Protein AF-A0A1A6H7U0-F1 (afdb_monomer)

Organism: Neotoma lepida (NCBI:txid56216)

Radius of gyration: 22.37 Å; Cα contacts (8 Å, |Δi|>4): 170; chains: 1; bounding box: 48×44×78 Å

Nearest PDB structures (foldseek):
  8kh2-assembly1_A  TM=9.026E-01  e=4.266E-15  Equus caballus
  8j16-assembly1_X  TM=8.996E-01  e=4.067E-15  Equus caballus
  5axs-assembly1_A  TM=9.017E-01  e=8.334E-15  Equus caballus
  4z3b-assembly1_A  TM=9.005E-01  e=1.792E-14  Equus caballus
  6h5i-assembly1_At  TM=8.652E-01  e=4.796E-11  Homo sapiens

Foldseek 3Di:
DFPQDDLQDPVLVVLLLVLLLLLLLQLLLLLLVLVLCVDPVNNLNLSSVLSNVVSVVSNVVSVLSVVVVVRGDDRDHDDRDHDPDNHQPAPLSVLVVNLVSLVVSLVSLVVSLVVCVVSVNVVSNVVSVVPPNVLSVVVSVLSVVLNVLRDDDPPPPDDDDDDPVVVVVVVPPPSVVVSSVVNSVSSVPPRSPPVPPPVPDVPPPDDPPDPPDDDD

Structure (mmCIF, N/CA/C/O backbone):
data_AF-A0A1A6H7U0-F1
#
_entry.id   AF-A0A1A6H7U0-F1
#
loop_
_atom_site.group_PDB
_atom_site.id
_atom_site.type_symbol
_atom_site.label_atom_id
_atom_site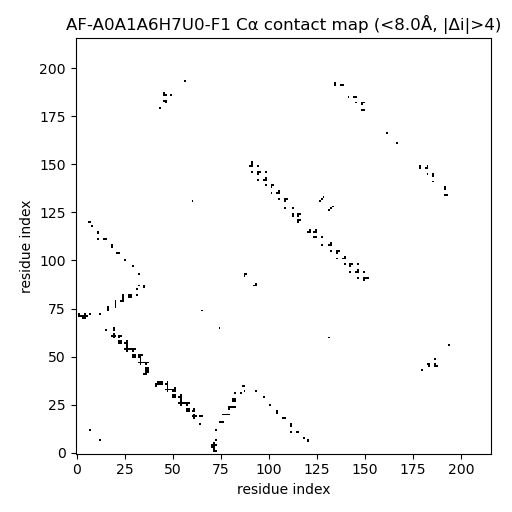.label_alt_id
_atom_site.label_comp_id
_atom_site.label_asym_id
_atom_site.label_entity_id
_atom_site.label_seq_id
_atom_site.pdbx_PDB_ins_code
_atom_site.Cartn_x
_atom_site.Cartn_y
_atom_site.Cartn_z
_atom_site.occupancy
_atom_site.B_iso_or_equiv
_atom_site.auth_seq_id
_atom_site.auth_comp_id
_atom_site.auth_asym_id
_atom_site.auth_atom_id
_atom_site.pdbx_PDB_model_num
ATOM 1 N N . MET A 1 1 ? 8.929 -13.704 -27.062 1.00 52.78 1 MET A N 1
ATOM 2 C CA . MET A 1 1 ? 9.235 -12.228 -26.865 1.00 52.78 1 MET A CA 1
ATOM 3 C C . MET A 1 1 ? 8.165 -11.374 -27.558 1.00 52.78 1 MET A C 1
ATOM 5 O O . MET A 1 1 ? 7.759 -11.651 -28.687 1.00 52.78 1 MET A O 1
ATOM 9 N N . SER A 1 2 ? 7.288 -10.642 -26.686 1.00 61.84 2 SER A N 1
ATOM 10 C CA . SER A 1 2 ? 6.115 -9.856 -27.128 1.00 61.84 2 SER A CA 1
ATOM 11 C C . SER A 1 2 ? 6.523 -8.810 -28.176 1.00 61.84 2 SER A C 1
ATOM 13 O O . SER A 1 2 ? 7.595 -8.205 -28.092 1.00 61.84 2 SER A O 1
ATOM 15 N N . LYS A 1 3 ? 5.748 -8.731 -29.282 1.00 61.69 3 LYS A N 1
ATOM 16 C CA . LYS A 1 3 ? 5.975 -7.837 -30.446 1.00 61.69 3 LYS A CA 1
ATOM 17 C C . LYS A 1 3 ? 5.734 -6.375 -30.060 1.00 61.69 3 LYS A C 1
ATOM 19 O O . LYS A 1 3 ? 6.236 -5.472 -30.733 1.00 61.69 3 LYS A O 1
ATOM 24 N N . VAL A 1 4 ? 5.265 -6.061 -28.810 1.00 67.75 4 VAL A N 1
ATOM 25 C CA . VAL A 1 4 ? 4.868 -4.682 -28.447 1.00 67.75 4 VAL A CA 1
ATOM 26 C C . VAL A 1 4 ? 5.793 -4.183 -27.331 1.00 67.75 4 VAL A C 1
ATOM 28 O O . VAL A 1 4 ? 5.699 -3.023 -26.922 1.00 67.75 4 VAL A O 1
ATOM 31 N N . ARG A 1 5 ? 6.855 -5.029 -26.934 1.00 67.69 5 ARG A N 1
ATOM 32 C CA . ARG A 1 5 ? 7.727 -4.639 -25.808 1.00 67.69 5 ARG A CA 1
ATOM 33 C C . ARG A 1 5 ? 8.734 -3.580 -26.282 1.00 67.69 5 ARG A C 1
ATOM 35 O O . ARG A 1 5 ? 9.440 -3.769 -27.275 1.00 67.69 5 ARG A O 1
ATOM 42 N N . GLN A 1 6 ? 8.641 -2.333 -25.566 1.00 64.69 6 GLN A N 1
ATOM 43 C CA . GLN A 1 6 ? 9.610 -1.267 -25.910 1.00 64.69 6 GLN A CA 1
ATOM 44 C C . GLN A 1 6 ? 10.140 -0.624 -24.623 1.00 64.69 6 GLN A C 1
ATOM 46 O O . GLN A 1 6 ? 9.386 -0.042 -23.840 1.00 64.69 6 GLN A O 1
ATOM 51 N N . ASN A 1 7 ? 11.404 -0.864 -24.266 1.00 66.44 7 ASN A N 1
ATOM 52 C CA . ASN A 1 7 ? 12.074 -0.165 -23.146 1.00 66.44 7 ASN A CA 1
ATOM 53 C C . ASN A 1 7 ? 11.569 -0.667 -21.790 1.00 66.44 7 ASN A C 1
ATOM 55 O O . ASN A 1 7 ? 11.401 0.116 -20.854 1.00 66.44 7 ASN A O 1
ATOM 59 N N . TYR A 1 8 ? 11.203 -2.016 -21.767 1.00 72.38 8 TYR A N 1
ATOM 60 C CA . TYR A 1 8 ? 10.713 -2.652 -20.522 1.00 72.38 8 TYR A CA 1
ATOM 61 C C . TYR A 1 8 ? 11.655 -3.803 -20.150 1.00 72.38 8 TYR A C 1
ATOM 63 O O . TYR A 1 8 ? 11.614 -4.882 -20.745 1.00 72.38 8 TYR A O 1
ATOM 71 N N . SER A 1 9 ? 12.576 -3.388 -19.147 1.00 80.50 9 SER A N 1
ATOM 72 C CA . SER A 1 9 ? 13.609 -4.376 -18.765 1.00 80.50 9 SER A CA 1
ATOM 73 C C . SER A 1 9 ? 13.016 -5.499 -17.902 1.00 80.50 9 SER A C 1
ATOM 75 O O . SER A 1 9 ? 11.967 -5.335 -17.276 1.00 80.50 9 SER A O 1
ATOM 77 N N . THR A 1 10 ? 13.675 -6.667 -17.908 1.00 84.75 10 THR A N 1
ATOM 78 C CA . THR A 1 10 ? 13.222 -7.829 -17.090 1.00 84.75 10 THR A CA 1
ATOM 79 C C . THR A 1 10 ? 13.242 -7.469 -15.601 1.00 84.75 10 THR A C 1
ATOM 81 O O . THR A 1 10 ? 12.392 -7.946 -14.847 1.00 84.75 10 THR A O 1
ATOM 84 N N . GLU A 1 11 ? 14.165 -6.609 -15.228 1.00 88.81 11 GLU A N 1
ATOM 85 C CA . GLU A 1 11 ? 14.234 -6.181 -13.812 1.00 88.81 11 GLU A CA 1
ATOM 86 C C . GLU A 1 11 ? 13.010 -5.337 -13.431 1.00 88.81 11 GLU A C 1
ATOM 88 O O . GLU A 1 11 ? 12.469 -5.506 -12.337 1.00 88.81 11 GLU A O 1
ATOM 93 N N . VAL A 1 12 ? 12.566 -4.433 -14.333 1.00 88.69 12 VAL A N 1
ATOM 94 C CA . VAL A 1 12 ? 11.367 -3.604 -14.055 1.00 88.69 12 VAL A CA 1
ATOM 95 C C . VAL A 1 12 ? 10.117 -4.491 -14.020 1.00 88.69 12 VAL A C 1
ATOM 97 O O . VAL A 1 12 ? 9.266 -4.317 -13.145 1.00 88.69 12 VAL A O 1
ATOM 100 N N . GLU A 1 13 ? 10.172 -5.420 -14.939 1.00 87.81 13 GLU A N 1
ATOM 101 C CA . GLU A 1 13 ? 9.008 -6.335 -14.951 1.00 87.81 13 GLU A CA 1
ATOM 102 C C . GLU A 1 13 ? 8.918 -7.122 -13.643 1.00 87.81 13 GLU A C 1
ATOM 104 O O . GLU A 1 13 ? 7.826 -7.264 -13.089 1.00 87.81 13 GLU A O 1
ATOM 109 N N . ALA A 1 14 ? 10.042 -7.644 -13.209 1.00 89.19 14 ALA A N 1
ATOM 110 C CA . ALA A 1 14 ? 10.011 -8.408 -11.943 1.00 89.19 14 ALA A CA 1
ATOM 111 C C . ALA A 1 14 ? 9.593 -7.494 -10.780 1.00 89.19 14 ALA A C 1
ATOM 113 O O . ALA A 1 14 ? 8.832 -7.922 -9.909 1.00 89.19 14 ALA A O 1
ATOM 114 N N . ALA A 1 15 ? 10.097 -6.302 -10.754 1.00 92.38 15 ALA A N 1
ATOM 115 C CA . ALA A 1 15 ? 9.726 -5.366 -9.667 1.00 92.38 15 ALA A CA 1
ATOM 116 C C . ALA A 1 15 ? 8.231 -5.036 -9.700 1.00 92.38 15 ALA A C 1
ATOM 118 O O . ALA A 1 15 ? 7.601 -4.948 -8.643 1.00 92.38 15 ALA A O 1
ATOM 119 N N . VAL A 1 16 ? 7.712 -4.847 -10.856 1.00 91.44 16 VAL A N 1
ATOM 120 C CA . VAL A 1 16 ? 6.258 -4.581 -10.960 1.00 91.44 16 VAL A CA 1
ATOM 121 C C . VAL A 1 16 ? 5.464 -5.792 -10.453 1.00 91.44 16 VAL A C 1
ATOM 123 O O . VAL A 1 16 ? 4.478 -5.620 -9.732 1.00 91.44 16 VAL A O 1
ATOM 126 N N . ASN A 1 17 ? 5.914 -6.995 -10.798 1.00 90.69 17 ASN A N 1
ATOM 127 C CA . ASN A 1 17 ? 5.190 -8.193 -10.318 1.00 90.69 17 ASN A CA 1
A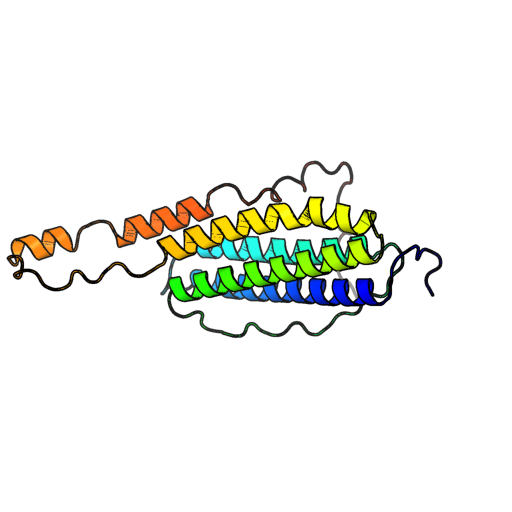TOM 128 C C . ASN A 1 17 ? 5.227 -8.287 -8.789 1.00 90.69 17 ASN A C 1
ATOM 130 O O . ASN A 1 17 ? 4.222 -8.652 -8.175 1.00 90.69 17 ASN A O 1
ATOM 134 N N . ARG A 1 18 ? 6.374 -7.950 -8.260 1.00 92.69 18 ARG A N 1
ATOM 135 C CA . ARG A 1 18 ? 6.449 -7.971 -6.783 1.00 92.69 18 ARG A CA 1
ATOM 136 C C . ARG A 1 18 ? 5.518 -6.914 -6.181 1.00 92.69 18 ARG A C 1
ATOM 138 O O . ARG A 1 18 ? 4.886 -7.171 -5.154 1.00 92.69 18 ARG A O 1
ATOM 145 N N . LEU A 1 19 ? 5.523 -5.778 -6.800 1.00 94.44 19 LEU A N 1
ATOM 146 C CA . LEU A 1 19 ? 4.655 -4.710 -6.275 1.00 94.44 19 LEU A CA 1
ATOM 147 C C . LEU A 1 19 ? 3.170 -5.078 -6.409 1.00 94.44 19 LEU A C 1
ATOM 149 O O . LEU A 1 19 ? 2.378 -4.765 -5.518 1.00 94.44 19 LEU A O 1
ATOM 153 N N . VAL A 1 20 ? 2.814 -5.726 -7.490 1.00 94.12 20 VAL A N 1
ATOM 154 C CA . VAL A 1 20 ? 1.417 -6.201 -7.622 1.00 94.12 20 VAL A CA 1
ATOM 155 C C . VAL A 1 20 ? 1.082 -7.141 -6.459 1.00 94.12 20 VAL A C 1
ATOM 157 O O . VAL A 1 20 ? 0.028 -6.994 -5.837 1.00 94.12 20 VAL A O 1
ATOM 160 N N . ASN A 1 21 ? 1.955 -8.081 -6.233 1.00 94.50 21 ASN A N 1
ATOM 161 C CA . ASN A 1 21 ? 1.667 -9.021 -5.131 1.00 94.50 21 ASN A CA 1
ATOM 162 C C . ASN A 1 21 ? 1.576 -8.287 -3.784 1.00 94.50 21 ASN A C 1
ATOM 164 O O . ASN A 1 21 ? 0.749 -8.649 -2.946 1.00 94.50 21 ASN A O 1
ATOM 168 N N . LEU A 1 22 ? 2.458 -7.282 -3.595 1.00 95.75 22 LEU A N 1
ATOM 169 C CA . LEU A 1 22 ? 2.423 -6.531 -2.322 1.00 95.75 22 LEU A CA 1
ATOM 170 C C . LEU A 1 22 ? 1.094 -5.770 -2.177 1.00 95.75 22 LEU A C 1
ATOM 172 O O . LEU A 1 22 ? 0.529 -5.728 -1.082 1.00 95.75 22 LEU A O 1
ATOM 176 N N . HIS A 1 23 ? 0.530 -5.186 -3.275 1.00 95.62 23 HIS A N 1
ATOM 177 C CA . HIS A 1 23 ? -0.791 -4.527 -3.197 1.00 95.62 23 HIS A CA 1
ATOM 178 C C . HIS A 1 23 ? -1.905 -5.531 -2.893 1.00 95.62 23 HIS A C 1
ATOM 180 O O . HIS A 1 23 ? -2.809 -5.224 -2.112 1.00 95.62 23 HIS A O 1
ATOM 186 N N . LEU A 1 24 ? -1.758 -6.713 -3.461 1.00 96.50 24 LEU A N 1
ATOM 187 C CA . LEU A 1 24 ? -2.807 -7.719 -3.173 1.00 96.50 24 LEU A CA 1
ATOM 188 C C . LEU A 1 24 ? -2.718 -8.179 -1.715 1.00 96.50 24 LEU A C 1
ATOM 190 O O . LEU A 1 24 ? -3.753 -8.366 -1.070 1.00 96.50 24 LEU A O 1
ATOM 194 N N . TRP A 1 25 ? -1.449 -8.354 -1.289 1.00 96.12 25 TRP A N 1
ATOM 195 C CA . TRP A 1 25 ? -1.303 -8.733 0.132 1.00 96.12 25 TRP A CA 1
ATOM 196 C C . TRP A 1 25 ? -1.838 -7.618 1.033 1.00 96.12 25 TRP A C 1
ATOM 198 O O . TRP A 1 25 ? -2.505 -7.902 2.031 1.00 96.12 25 TRP A O 1
ATOM 208 N N . ALA A 1 26 ? -1.587 -6.377 0.726 1.00 96.38 26 ALA A N 1
ATOM 209 C CA . ALA A 1 26 ? -2.132 -5.247 1.504 1.00 96.38 26 ALA A CA 1
ATOM 210 C C . ALA A 1 26 ? -3.667 -5.242 1.493 1.00 96.38 26 ALA A C 1
ATOM 212 O O . ALA A 1 26 ? -4.289 -5.003 2.531 1.00 96.38 26 ALA A O 1
ATOM 213 N N . SER A 1 27 ? -4.176 -5.515 0.289 1.00 97.00 27 SER A N 1
ATOM 214 C CA . SER A 1 27 ? -5.654 -5.601 0.231 1.00 97.00 27 SER A CA 1
ATOM 215 C C . SER A 1 27 ? -6.186 -6.675 1.182 1.00 97.00 27 SER A C 1
ATOM 217 O O . SER A 1 27 ? -7.139 -6.421 1.922 1.00 97.00 27 SER A O 1
ATOM 219 N N . TYR A 1 28 ? -5.578 -7.821 1.157 1.00 96.31 28 TYR A N 1
ATOM 220 C CA . TYR A 1 28 ? -6.008 -8.935 2.025 1.00 96.31 28 TYR A CA 1
ATOM 221 C C . TYR A 1 28 ? -5.859 -8.558 3.508 1.00 96.31 28 TYR A C 1
ATOM 223 O O . TYR A 1 28 ? -6.760 -8.834 4.305 1.00 96.31 28 TYR A O 1
ATOM 231 N N . THR A 1 29 ? -4.803 -7.886 3.831 1.00 95.31 29 THR A N 1
ATOM 232 C CA . THR A 1 29 ? -4.577 -7.485 5.238 1.00 95.31 29 THR A CA 1
ATOM 233 C C . THR A 1 29 ? -5.618 -6.452 5.674 1.00 95.31 29 THR A C 1
ATOM 235 O O . THR A 1 29 ? -6.160 -6.558 6.776 1.00 95.31 29 THR A O 1
ATOM 238 N N . TYR A 1 30 ? -5.941 -5.478 4.830 1.00 95.12 30 TYR A N 1
ATOM 239 C CA . TYR A 1 30 ? -6.949 -4.471 5.205 1.00 95.12 30 TYR A CA 1
ATOM 240 C C . TYR A 1 30 ? -8.348 -5.085 5.302 1.00 95.12 30 TYR A C 1
ATOM 242 O O . TYR A 1 30 ? -9.158 -4.643 6.120 1.00 95.12 30 TYR A O 1
ATOM 250 N N . LEU A 1 31 ? -8.559 -6.051 4.478 1.00 94.62 31 LEU A N 1
ATOM 251 C CA . LEU A 1 31 ? -9.854 -6.746 4.630 1.00 94.62 31 LEU A CA 1
ATOM 252 C C . LEU A 1 31 ? -9.944 -7.424 6.001 1.00 94.62 31 LEU A C 1
ATOM 254 O O . LEU A 1 31 ? -10.986 -7.342 6.655 1.00 94.62 31 LEU A O 1
ATOM 258 N N . SER A 1 32 ? -8.824 -8.036 6.365 1.00 93.94 32 SER A N 1
ATOM 259 C CA . SER A 1 32 ? -8.805 -8.657 7.709 1.00 93.94 32 SER A CA 1
ATOM 260 C C . SER A 1 32 ? -8.975 -7.597 8.804 1.00 93.94 32 SER A C 1
ATOM 262 O O . SER A 1 32 ? -9.755 -7.802 9.737 1.00 93.94 32 SER A O 1
ATOM 264 N N . LEU A 1 33 ? -8.372 -6.477 8.666 1.00 91.81 33 LEU A N 1
ATOM 265 C CA . LEU A 1 33 ? -8.509 -5.396 9.662 1.00 91.81 33 LEU A CA 1
ATOM 266 C C . LEU A 1 33 ? -9.940 -4.851 9.692 1.00 91.81 33 LEU A C 1
ATOM 268 O O . LEU A 1 33 ? -10.460 -4.558 10.771 1.00 91.81 33 LEU A O 1
ATOM 272 N N . GLY A 1 34 ? -10.485 -4.722 8.513 1.00 91.38 34 GLY A N 1
ATOM 273 C CA . GLY A 1 34 ? -11.880 -4.222 8.447 1.00 91.38 34 GLY A CA 1
ATOM 274 C C . GLY A 1 34 ? -12.840 -5.084 9.262 1.00 91.38 34 GLY A C 1
ATOM 275 O O . GLY A 1 34 ? -13.645 -4.553 10.029 1.00 91.38 34 GLY A O 1
ATOM 276 N N . TYR A 1 35 ? -12.645 -6.408 9.124 1.00 90.50 35 TYR A N 1
ATOM 277 C CA . TYR A 1 35 ? -13.614 -7.276 9.827 1.00 90.50 35 TYR A CA 1
ATOM 278 C C . TYR A 1 35 ? -13.239 -7.415 11.306 1.00 90.50 35 TYR A C 1
ATOM 280 O O . TYR A 1 35 ? -14.109 -7.684 12.138 1.00 90.50 35 TYR A O 1
ATOM 288 N N . TYR A 1 36 ? -11.993 -7.196 11.568 1.00 88.62 36 TYR A N 1
ATOM 289 C CA . TYR A 1 36 ? -11.610 -7.169 12.997 1.00 88.62 36 TYR A CA 1
ATOM 290 C C . TYR A 1 36 ? -12.312 -6.023 13.731 1.00 88.62 36 TYR A C 1
ATOM 292 O O . TYR A 1 36 ? -12.839 -6.229 14.827 1.00 88.62 36 TYR A O 1
ATOM 300 N N . PHE A 1 37 ? -12.448 -4.850 13.082 1.00 84.94 37 PHE A N 1
ATOM 301 C CA . PHE A 1 37 ? -13.027 -3.682 13.775 1.00 84.94 37 PHE A CA 1
ATOM 302 C C . PHE A 1 37 ? -14.557 -3.731 13.731 1.00 84.94 37 PHE A C 1
ATOM 304 O O . PHE A 1 37 ? -15.219 -2.975 14.445 1.00 84.94 37 PHE A O 1
ATOM 311 N N . ASP A 1 38 ? -15.149 -4.711 12.982 1.00 83.94 38 ASP A N 1
ATOM 312 C CA . ASP A 1 38 ? -16.621 -4.884 12.969 1.00 83.94 38 ASP A CA 1
ATOM 313 C C . ASP A 1 38 ? -17.073 -5.786 14.120 1.00 83.94 38 ASP A C 1
ATOM 315 O O . ASP A 1 38 ? -18.268 -5.851 14.415 1.00 83.94 38 ASP A O 1
ATOM 319 N N . GLN A 1 39 ? -16.059 -6.446 14.752 1.00 80.94 39 GLN A N 1
ATOM 320 C CA . GLN A 1 39 ? -16.465 -7.398 15.806 1.00 80.94 39 GLN A CA 1
ATOM 321 C C . GLN A 1 39 ? -17.086 -6.643 16.989 1.00 80.94 39 GLN A C 1
ATOM 323 O O . GLN A 1 39 ? -16.773 -5.478 17.239 1.00 80.94 39 GLN A O 1
ATOM 328 N N . ASP A 1 40 ? -18.057 -7.367 17.636 1.00 67.94 40 ASP A N 1
ATOM 329 C CA . ASP A 1 40 ? -18.918 -6.760 18.680 1.00 67.94 40 ASP A CA 1
ATOM 330 C C . ASP A 1 40 ? -18.076 -6.266 19.865 1.00 67.94 40 ASP A C 1
ATOM 332 O O . ASP A 1 40 ? -18.450 -5.288 20.516 1.00 67.94 40 ASP A O 1
ATOM 336 N N . ASP A 1 41 ? -16.945 -6.844 20.051 1.00 65.44 41 ASP A N 1
ATOM 337 C CA . ASP A 1 41 ? -16.122 -6.478 21.229 1.00 65.44 41 ASP A CA 1
ATOM 338 C C . ASP A 1 41 ? -15.223 -5.273 20.924 1.00 65.44 41 ASP A C 1
ATOM 340 O O . ASP A 1 41 ? -14.727 -4.629 21.850 1.00 65.44 41 ASP A O 1
ATOM 344 N N . VAL A 1 42 ? -15.042 -4.835 19.613 1.00 68.69 42 VAL A N 1
ATOM 345 C CA . VAL A 1 42 ? -14.291 -3.603 19.271 1.00 68.69 42 VAL A CA 1
ATOM 346 C C . VAL A 1 42 ? -15.279 -2.494 18.895 1.00 68.69 42 VAL A C 1
ATOM 348 O O . VAL A 1 42 ? -15.165 -1.376 19.404 1.00 68.69 42 VAL A O 1
ATOM 351 N N . ALA A 1 43 ? -16.443 -2.792 18.098 1.00 71.19 43 ALA A N 1
ATOM 352 C CA . ALA A 1 43 ? -17.642 -2.021 17.713 1.00 71.19 43 ALA A CA 1
ATOM 353 C C . ALA A 1 43 ? -17.253 -0.629 17.206 1.00 71.19 43 ALA A C 1
ATOM 355 O O . ALA A 1 43 ? -17.865 0.372 17.587 1.00 71.19 43 ALA A O 1
ATOM 356 N N . LEU A 1 44 ? -16.153 -0.562 16.337 1.00 77.56 44 LEU A N 1
ATOM 357 C CA . LEU A 1 44 ? -15.826 0.707 15.639 1.00 77.56 44 LEU A CA 1
ATOM 358 C C . LEU A 1 44 ? -16.138 0.571 14.149 1.00 77.56 44 LEU A C 1
ATOM 360 O O . LEU A 1 44 ? -15.237 0.433 13.319 1.00 77.56 44 LEU A O 1
ATOM 364 N N . GLU A 1 45 ? -17.430 0.432 13.872 1.00 76.94 45 GLU A N 1
ATOM 365 C CA . GLU A 1 45 ? -17.914 0.096 12.514 1.00 76.94 45 GLU A CA 1
ATOM 366 C C . GLU A 1 45 ? -17.386 1.096 11.476 1.00 76.94 45 GLU A C 1
ATOM 368 O O . GLU A 1 45 ? -17.065 0.702 10.353 1.00 76.94 45 GLU A O 1
ATOM 373 N N . GLY A 1 46 ? -17.271 2.413 11.870 1.00 79.25 46 GLY A N 1
ATOM 374 C CA . GLY A 1 46 ? -16.709 3.421 10.930 1.00 79.25 46 GLY A CA 1
ATOM 375 C C . GLY A 1 46 ? -15.261 3.095 10.539 1.00 79.25 46 GLY A C 1
ATOM 376 O O . GLY A 1 46 ? -14.905 3.227 9.366 1.00 79.25 46 GLY A O 1
ATOM 377 N N . VAL A 1 47 ? -14.481 2.658 11.459 1.00 84.62 47 VAL A N 1
ATOM 378 C CA . VAL A 1 47 ? -13.073 2.296 11.160 1.00 84.62 47 VAL A CA 1
ATOM 379 C C . VAL A 1 47 ? -13.037 1.011 10.320 1.00 84.62 47 VAL A C 1
ATOM 381 O O . VAL A 1 47 ? -12.202 0.889 9.420 1.00 84.62 47 VAL A O 1
ATOM 384 N N . GLY A 1 48 ? -13.927 0.090 10.703 1.00 87.69 48 GLY A N 1
ATOM 385 C CA . GLY A 1 48 ? -14.047 -1.114 9.853 1.00 87.69 48 GLY A CA 1
ATOM 386 C C . GLY A 1 48 ? -14.357 -0.773 8.396 1.00 87.69 48 GLY A C 1
ATOM 387 O O . GLY A 1 48 ? -13.739 -1.334 7.488 1.00 87.69 48 GLY A O 1
ATOM 388 N N . HIS A 1 49 ? -15.350 0.041 8.216 1.00 86.56 49 HIS A N 1
ATOM 389 C CA . HIS A 1 49 ? -15.714 0.435 6.837 1.00 86.56 49 HIS A CA 1
ATOM 390 C C . HIS A 1 49 ? -14.524 1.094 6.132 1.00 86.56 49 HIS A C 1
ATOM 392 O O . HIS A 1 49 ? -14.288 0.822 4.953 1.00 86.56 49 HIS A O 1
ATOM 398 N N . PHE A 1 50 ? -13.855 1.959 6.819 1.00 87.75 50 PHE A N 1
ATOM 399 C CA . PHE A 1 50 ? -12.675 2.618 6.217 1.00 87.75 50 PHE A CA 1
ATOM 400 C C . PHE A 1 50 ? -11.676 1.575 5.703 1.00 87.75 50 PHE A C 1
ATOM 402 O O . PHE A 1 50 ? -11.201 1.690 4.572 1.00 87.75 50 PHE A O 1
ATOM 409 N N . PHE A 1 51 ? -11.314 0.591 6.500 1.00 91.25 51 PHE A N 1
ATOM 410 C CA . PHE A 1 51 ? -10.307 -0.399 6.078 1.00 91.25 51 PHE A CA 1
ATOM 411 C C . PHE A 1 51 ? -10.839 -1.283 4.946 1.00 91.25 51 PHE A C 1
ATOM 413 O O . PHE A 1 51 ? -10.067 -1.709 4.084 1.00 91.25 51 PHE A O 1
ATOM 420 N N . ARG A 1 52 ? -12.142 -1.543 4.921 1.00 92.31 52 ARG A N 1
ATOM 421 C CA . ARG A 1 52 ? -12.657 -2.322 3.766 1.00 92.31 52 ARG A CA 1
ATOM 422 C C . ARG A 1 52 ? -12.576 -1.491 2.481 1.00 92.31 52 ARG A C 1
ATOM 424 O O . ARG A 1 52 ? -12.278 -2.038 1.417 1.00 92.31 52 ARG A O 1
ATOM 431 N N . GLU A 1 53 ? -12.813 -0.215 2.611 1.00 90.12 53 GLU A N 1
ATOM 432 C CA . GLU A 1 53 ? -12.633 0.624 1.404 1.00 90.12 53 GLU A CA 1
ATOM 433 C C . GLU A 1 53 ? -11.156 0.673 0.988 1.00 90.12 53 GLU A C 1
ATOM 435 O O . GLU A 1 53 ? -10.857 0.661 -0.207 1.00 90.12 53 GLU A O 1
ATOM 440 N N . LEU A 1 54 ? -10.339 0.717 2.014 1.00 91.88 54 LEU A N 1
ATOM 441 C CA . LEU A 1 54 ? -8.906 0.740 1.673 1.00 91.88 54 LEU A CA 1
ATOM 442 C C . LEU A 1 54 ? -8.483 -0.585 1.017 1.00 91.88 54 LEU A C 1
ATOM 444 O O . LEU A 1 54 ? -7.628 -0.584 0.128 1.00 91.88 54 LEU A O 1
ATOM 448 N N . ALA A 1 55 ? -9.086 -1.660 1.491 1.00 95.00 55 ALA A N 1
ATOM 449 C CA . ALA A 1 55 ? -8.798 -2.952 0.828 1.00 95.00 55 ALA A CA 1
ATOM 450 C C . ALA A 1 55 ? -9.159 -2.899 -0.658 1.00 95.00 55 ALA A C 1
ATOM 452 O O . ALA A 1 55 ? -8.390 -3.378 -1.494 1.00 95.00 55 ALA A O 1
ATOM 453 N N . GLU A 1 56 ? -10.292 -2.360 -0.967 1.00 93.69 56 GLU A N 1
ATOM 454 C CA . GLU A 1 56 ? -10.679 -2.257 -2.390 1.00 93.69 56 GLU A CA 1
ATOM 4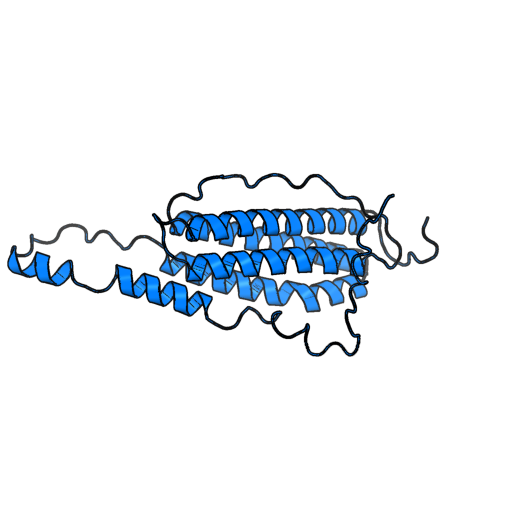55 C C . GLU A 1 56 ? -9.715 -1.345 -3.160 1.00 93.69 56 GLU A C 1
ATOM 457 O O . GLU A 1 56 ? -9.369 -1.647 -4.304 1.00 93.69 56 GLU A O 1
ATOM 462 N N . GLU A 1 57 ? -9.251 -0.373 -2.510 1.00 89.75 57 GLU A N 1
ATOM 463 C CA . GLU A 1 57 ? -8.328 0.557 -3.207 1.00 89.75 57 GLU A CA 1
ATOM 464 C C . GLU A 1 57 ? -6.997 -0.133 -3.512 1.00 89.75 57 GLU A C 1
ATOM 466 O O . GLU A 1 57 ? -6.424 0.089 -4.580 1.00 89.75 57 GLU A O 1
ATOM 471 N N . LYS A 1 58 ? -6.540 -0.866 -2.552 1.00 94.31 58 LYS A N 1
ATOM 472 C CA . LYS A 1 58 ? -5.276 -1.581 -2.834 1.00 94.31 58 LYS A CA 1
ATOM 473 C C . LYS A 1 58 ? -5.444 -2.592 -3.969 1.00 94.31 58 LYS A C 1
ATOM 475 O O . LYS A 1 58 ? -4.540 -2.741 -4.794 1.00 94.31 58 LYS A O 1
ATOM 480 N N . ARG A 1 59 ? -6.588 -3.272 -3.977 1.00 94.88 59 ARG A N 1
ATOM 481 C CA . ARG A 1 59 ? -6.851 -4.202 -5.096 1.00 94.88 59 ARG A CA 1
ATOM 482 C C . ARG A 1 59 ? -6.875 -3.456 -6.435 1.00 94.88 59 ARG A C 1
ATOM 484 O O . ARG A 1 59 ? -6.317 -3.947 -7.418 1.00 94.88 59 ARG A O 1
ATOM 491 N N . LYS A 1 60 ? -7.478 -2.287 -6.450 1.00 91.75 60 LYS A N 1
ATOM 492 C CA . LYS A 1 60 ? -7.484 -1.488 -7.697 1.00 91.75 60 LYS A CA 1
ATOM 493 C C . LYS A 1 60 ? -6.058 -1.056 -8.066 1.00 91.75 60 LYS A C 1
ATOM 495 O O . LYS A 1 60 ? -5.736 -0.958 -9.251 1.00 91.75 60 LYS A O 1
ATOM 500 N N . GLY A 1 61 ? -5.310 -0.717 -7.059 1.00 91.88 61 GLY A N 1
ATOM 501 C CA . GLY A 1 61 ? -3.901 -0.404 -7.347 1.00 91.88 61 GLY A CA 1
ATOM 502 C C . GLY A 1 61 ? -3.185 -1.567 -8.055 1.00 91.88 61 GLY A C 1
ATOM 503 O O . GLY A 1 61 ? -2.421 -1.334 -8.993 1.00 91.88 61 GLY A O 1
ATOM 504 N N . ALA A 1 62 ? -3.431 -2.784 -7.573 1.00 93.44 62 ALA A N 1
ATOM 505 C CA . ALA A 1 62 ? -2.828 -3.956 -8.249 1.00 93.44 62 ALA A CA 1
ATOM 506 C C . ALA A 1 62 ? -3.306 -4.073 -9.701 1.00 93.44 62 ALA A C 1
ATOM 508 O O . ALA A 1 62 ? -2.496 -4.332 -10.594 1.00 93.44 62 ALA A O 1
ATOM 509 N N . GLU A 1 63 ? -4.588 -3.851 -9.903 1.00 91.38 63 GLU A N 1
ATOM 510 C CA . GLU A 1 63 ? -5.128 -3.954 -11.280 1.00 91.38 63 GLU A CA 1
ATOM 511 C C . GLU A 1 63 ? -4.521 -2.872 -12.182 1.00 91.38 63 GLU A C 1
ATOM 513 O O . GLU A 1 63 ? -4.233 -3.142 -13.350 1.00 91.38 63 GLU A O 1
ATOM 518 N N . ARG A 1 64 ? -4.300 -1.671 -11.631 1.00 90.56 64 ARG A N 1
ATOM 519 C CA . ARG A 1 64 ? -3.699 -0.596 -12.452 1.00 90.56 64 ARG A CA 1
ATOM 520 C C . ARG A 1 64 ? -2.275 -0.976 -12.882 1.00 90.56 64 ARG A C 1
ATOM 522 O O . ARG A 1 64 ? -1.901 -0.744 -14.034 1.00 90.56 64 ARG A O 1
ATOM 529 N N . LEU A 1 65 ? -1.574 -1.592 -11.922 1.00 90.44 65 LEU A N 1
ATOM 530 C CA . LEU A 1 65 ? -0.203 -2.007 -12.281 1.00 90.44 65 LEU A CA 1
ATOM 531 C C . LEU A 1 65 ? -0.225 -3.112 -13.341 1.00 90.44 65 LEU A C 1
ATOM 533 O O . LEU A 1 65 ? 0.602 -3.098 -14.256 1.00 90.44 65 LEU A O 1
ATOM 537 N N . LEU A 1 66 ? -1.232 -3.976 -13.255 1.00 88.31 66 LEU A N 1
ATOM 538 C CA . LEU A 1 66 ? -1.311 -5.076 -14.242 1.00 88.31 66 LEU A CA 1
ATOM 539 C C . LEU A 1 66 ? -1.692 -4.537 -15.624 1.00 88.31 66 LEU A C 1
ATOM 541 O O . LEU A 1 66 ? -1.168 -5.018 -16.632 1.00 88.31 66 LEU A O 1
ATOM 545 N N . ARG A 1 67 ? -2.552 -3.473 -15.610 1.00 84.50 67 ARG A N 1
ATOM 546 C CA . ARG A 1 67 ? -2.962 -2.924 -16.922 1.00 84.50 67 ARG A CA 1
ATOM 547 C C . ARG A 1 67 ? -1.805 -2.151 -17.564 1.00 84.50 67 ARG A C 1
ATOM 549 O O . ARG A 1 67 ? -1.658 -2.178 -18.787 1.00 84.50 67 ARG A O 1
ATOM 556 N N . MET A 1 68 ? -1.123 -1.402 -16.742 1.00 80.00 68 MET A N 1
ATOM 557 C CA . MET A 1 68 ? 0.006 -0.626 -17.303 1.00 80.00 68 MET A CA 1
ATOM 558 C C . MET A 1 68 ? 0.989 -1.545 -18.034 1.00 80.00 68 MET A C 1
ATOM 560 O O . MET A 1 68 ? 1.538 -1.153 -19.065 1.00 80.00 68 MET A O 1
ATOM 564 N N . ARG A 1 69 ? 1.011 -2.821 -17.578 1.00 66.19 69 ARG A N 1
ATOM 565 C CA . ARG A 1 69 ? 1.956 -3.815 -18.129 1.00 66.19 69 ARG A CA 1
ATOM 566 C C . ARG A 1 69 ? 1.445 -4.389 -19.453 1.00 66.19 69 ARG A C 1
ATOM 568 O O . ARG A 1 69 ? 2.249 -4.788 -20.298 1.00 66.19 69 ARG A O 1
ATOM 575 N N . GLY A 1 70 ? -0.021 -4.502 -19.599 1.00 56.94 70 GLY A N 1
ATOM 576 C CA . GLY A 1 70 ? -0.733 -5.062 -20.768 1.00 56.94 70 GLY A CA 1
ATOM 577 C C . GLY A 1 70 ? -0.273 -4.433 -22.085 1.00 56.94 70 GLY A C 1
ATOM 578 O O . GLY A 1 70 ? -0.693 -4.885 -23.152 1.00 56.94 70 GLY A O 1
ATOM 579 N N . VAL A 1 71 ? 0.935 -3.748 -22.105 1.00 50.78 71 VAL A N 1
ATOM 580 C CA . VAL A 1 71 ? 1.512 -3.282 -23.382 1.00 50.78 71 VAL A CA 1
ATOM 581 C C . VAL A 1 71 ? 2.796 -4.071 -23.668 1.00 50.78 71 VAL A C 1
ATOM 583 O O . VAL A 1 71 ? 3.418 -3.881 -24.716 1.00 50.78 71 VAL A O 1
ATOM 586 N N . GLY A 1 72 ? 2.911 -5.519 -23.115 1.00 52.12 72 GLY A N 1
ATOM 587 C CA . GLY A 1 72 ? 4.081 -6.186 -23.728 1.00 52.12 72 GLY A CA 1
ATOM 588 C C . GLY A 1 72 ? 4.832 -7.050 -22.710 1.00 52.12 72 GLY A C 1
ATOM 589 O O . GLY A 1 72 ? 5.839 -7.670 -23.056 1.00 52.12 72 GLY A O 1
ATOM 590 N N . GLY A 1 73 ? 4.274 -7.341 -21.333 1.00 61.91 73 GLY A N 1
ATOM 591 C CA . GLY A 1 73 ? 5.011 -8.205 -20.383 1.00 61.91 73 GLY A CA 1
ATOM 592 C C . GLY A 1 73 ? 4.129 -9.375 -19.912 1.00 61.91 73 GLY A C 1
ATOM 593 O O . GLY A 1 73 ? 2.949 -9.467 -20.258 1.00 61.91 73 GLY A O 1
ATOM 594 N N . VAL A 1 74 ? 4.797 -10.544 -19.411 1.00 67.44 74 VAL A N 1
ATOM 595 C CA . VAL A 1 74 ? 4.128 -11.749 -18.870 1.00 67.44 74 VAL A CA 1
ATOM 596 C C . VAL A 1 74 ? 3.749 -11.519 -17.398 1.00 67.44 74 VAL A C 1
ATOM 598 O O . VAL A 1 74 ? 4.534 -10.987 -16.609 1.00 67.44 74 VAL A O 1
ATOM 601 N N . VAL A 1 75 ? 2.437 -11.824 -17.123 1.00 70.50 75 VAL A N 1
ATOM 602 C CA . VAL A 1 75 ? 1.941 -11.713 -15.734 1.00 70.50 75 VAL A CA 1
ATOM 603 C C . VAL A 1 75 ? 2.298 -12.991 -14.968 1.00 70.50 75 VAL A C 1
ATOM 605 O O . VAL A 1 75 ? 1.974 -14.101 -15.397 1.00 70.50 75 VAL A O 1
ATOM 608 N N . LEU A 1 76 ? 3.114 -12.638 -13.899 1.00 76.50 76 LEU A N 1
ATOM 609 C CA . LEU A 1 76 ? 3.366 -13.826 -13.053 1.00 76.50 76 LEU A CA 1
ATOM 610 C C . LEU A 1 76 ? 2.775 -13.582 -11.662 1.00 76.50 76 LEU A C 1
ATOM 612 O O . LEU A 1 76 ? 3.278 -12.765 -10.888 1.00 76.50 76 LEU A O 1
ATOM 616 N N . PHE A 1 77 ? 1.686 -14.376 -11.470 1.00 82.19 77 PHE A N 1
ATOM 617 C CA . PHE A 1 77 ? 1.086 -14.225 -10.128 1.00 82.19 77 PHE A CA 1
ATOM 618 C C . PHE A 1 77 ? 1.802 -15.154 -9.139 1.00 82.19 77 PHE A C 1
ATOM 620 O O . PHE A 1 77 ? 2.276 -16.232 -9.502 1.00 82.19 77 PHE A O 1
ATOM 627 N N . GLN A 1 78 ? 1.946 -14.523 -7.934 1.00 87.88 78 GLN A N 1
ATOM 628 C CA . GLN A 1 78 ? 2.497 -15.352 -6.838 1.00 87.88 78 GLN A CA 1
ATOM 629 C C . GLN A 1 78 ? 1.434 -15.545 -5.750 1.00 87.88 78 GLN A C 1
ATOM 631 O O . GLN A 1 78 ? 0.357 -14.946 -5.801 1.00 87.88 78 GLN A O 1
ATOM 636 N N . ASP A 1 79 ? 1.748 -16.511 -4.946 1.00 90.94 79 ASP A N 1
ATOM 637 C CA . ASP A 1 79 ? 0.810 -16.708 -3.814 1.00 90.94 79 ASP A CA 1
ATOM 638 C C . ASP A 1 79 ? 0.700 -15.433 -2.964 1.00 90.94 79 ASP A C 1
ATOM 640 O O . ASP A 1 79 ? 1.683 -14.721 -2.746 1.00 90.94 79 ASP A O 1
ATOM 644 N N . VAL A 1 80 ? -0.592 -15.160 -2.628 1.00 93.12 80 VAL A N 1
ATOM 645 C CA . VAL A 1 80 ? -0.781 -14.059 -1.653 1.00 93.12 80 VAL A CA 1
ATOM 646 C C . VAL A 1 80 ? -0.880 -14.664 -0.244 1.00 93.12 80 VAL A C 1
ATOM 648 O O . VAL A 1 80 ? -1.803 -15.420 0.066 1.00 93.12 80 VAL A O 1
ATOM 651 N N . GLN A 1 81 ? 0.155 -14.250 0.528 1.00 91.31 81 GLN A N 1
ATOM 652 C CA . GLN A 1 81 ? 0.233 -14.885 1.865 1.00 91.31 81 GLN A CA 1
ATOM 653 C C . GLN A 1 81 ? -0.824 -14.293 2.807 1.00 91.31 81 GLN A C 1
ATOM 655 O O . GLN A 1 81 ? -1.231 -13.138 2.666 1.00 91.31 81 GLN A O 1
ATOM 660 N N . LYS A 1 82 ? -1.268 -15.167 3.654 1.00 90.75 82 LYS A N 1
ATOM 661 C CA . LYS A 1 82 ? -2.191 -14.648 4.689 1.00 90.75 82 LYS A CA 1
ATOM 662 C C . LYS A 1 82 ? -1.497 -13.585 5.562 1.00 90.75 82 LYS A C 1
ATOM 664 O O . LYS A 1 82 ? -0.278 -13.608 5.744 1.00 90.75 82 LYS A O 1
ATOM 669 N N . PRO A 1 83 ? -2.300 -12.637 6.081 1.00 88.12 83 PRO A N 1
ATOM 670 C CA . PRO A 1 83 ? -1.709 -11.607 6.946 1.00 88.12 83 PRO A CA 1
ATOM 671 C C . PRO A 1 83 ? -1.012 -12.219 8.171 1.00 88.12 83 PRO A C 1
ATOM 673 O O . PRO A 1 83 ? -1.347 -13.325 8.603 1.00 88.12 83 PRO A O 1
ATOM 676 N N . SER A 1 84 ? -0.044 -11.512 8.678 1.00 80.25 84 SER A N 1
ATOM 677 C CA . SER A 1 84 ? 0.845 -12.058 9.731 1.00 80.25 84 SER A CA 1
ATOM 678 C C . SER A 1 84 ? 0.077 -12.286 11.038 1.00 80.25 84 SER A C 1
ATOM 680 O O . SER A 1 84 ? 0.479 -13.124 11.847 1.00 80.25 84 SER A O 1
ATOM 682 N N . GLN A 1 85 ? -1.124 -11.648 11.111 1.00 79.44 85 GLN A N 1
ATOM 683 C CA . GLN A 1 85 ? -1.862 -11.861 12.375 1.00 79.44 85 GLN A CA 1
ATOM 684 C C . GLN A 1 85 ? -3.355 -12.051 12.082 1.00 79.44 85 GLN A C 1
ATOM 686 O O . GLN A 1 85 ? -3.912 -11.436 11.170 1.00 79.44 85 GLN A O 1
ATOM 691 N N . ASP A 1 86 ? -3.998 -12.984 12.836 1.00 73.56 86 ASP A N 1
ATOM 692 C CA . ASP A 1 86 ? -5.463 -13.193 12.702 1.00 73.56 86 ASP A CA 1
ATOM 693 C C . ASP A 1 86 ? -6.224 -12.308 13.696 1.00 73.56 86 ASP A C 1
ATOM 695 O O . ASP A 1 86 ? -7.371 -11.941 13.433 1.00 73.56 86 ASP A O 1
ATOM 699 N N . GLU A 1 87 ? -5.463 -11.993 14.781 1.00 79.56 87 GLU A N 1
ATOM 700 C CA . GLU A 1 87 ? -6.011 -11.022 15.752 1.00 79.56 87 GLU A CA 1
ATOM 701 C C . GLU A 1 87 ? -5.090 -9.798 15.846 1.00 79.56 87 GLU A C 1
ATOM 703 O O . GLU A 1 87 ? -3.864 -9.921 15.888 1.00 79.56 87 GLU A O 1
ATOM 708 N N . TRP A 1 88 ? -5.658 -8.654 15.705 1.00 82.62 88 TRP A N 1
ATOM 709 C CA . TRP A 1 88 ? -4.836 -7.433 15.529 1.00 82.62 88 TRP A CA 1
ATOM 710 C C . TRP A 1 88 ? -4.661 -6.730 16.876 1.00 82.62 88 TRP A C 1
ATOM 712 O O . TRP A 1 88 ? -3.949 -5.726 16.962 1.00 82.62 88 TRP A O 1
ATOM 722 N N . GLY A 1 89 ? -4.998 -7.467 18.003 1.00 81.38 89 GLY A N 1
ATOM 723 C CA . GLY A 1 89 ? -4.789 -6.904 19.355 1.00 81.38 89 GLY A CA 1
ATOM 724 C C . GLY A 1 89 ? -5.684 -5.682 19.612 1.00 81.38 89 GLY A C 1
ATOM 725 O O . GLY A 1 89 ? -6.863 -5.669 19.251 1.00 81.38 89 GLY A O 1
ATOM 726 N N . LYS A 1 90 ? -5.043 -4.615 20.323 1.00 81.19 90 LYS A N 1
ATOM 727 C CA . LYS A 1 90 ? -5.768 -3.348 20.602 1.00 81.19 90 LYS A CA 1
ATOM 728 C C . LYS A 1 90 ? -5.741 -2.430 19.372 1.00 81.19 90 LYS A C 1
ATOM 730 O O . LYS A 1 90 ? -4.980 -2.654 18.428 1.00 81.19 90 LYS A O 1
ATOM 735 N N . SER A 1 91 ? -6.697 -1.527 19.340 1.00 80.75 91 SER A N 1
ATOM 736 C CA . SER A 1 91 ? -6.859 -0.617 18.185 1.00 80.75 91 SER A CA 1
ATOM 737 C C . SER A 1 91 ? -5.537 0.082 17.838 1.00 80.75 91 SER A C 1
ATOM 739 O O . SER A 1 91 ? -5.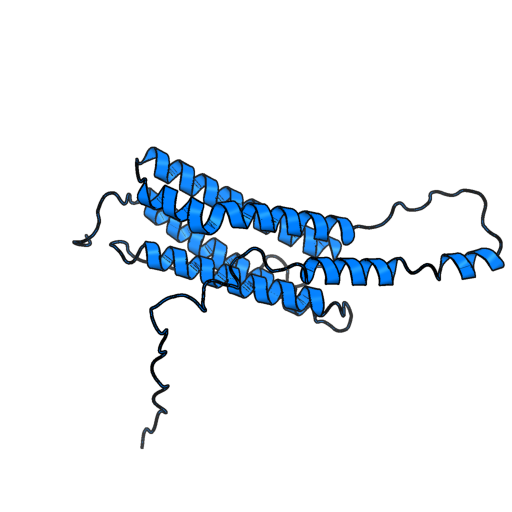214 0.232 16.657 1.00 80.75 91 SER A O 1
ATOM 741 N N . GLN A 1 92 ? -4.726 0.389 18.820 1.00 85.25 92 GLN A N 1
ATOM 742 C CA . GLN A 1 92 ? -3.440 1.079 18.548 1.00 85.25 92 GLN A CA 1
ATOM 743 C C . GLN A 1 92 ? -2.468 0.167 17.790 1.00 85.25 92 GLN A C 1
ATOM 745 O O . GLN A 1 92 ? -1.787 0.628 16.872 1.00 85.25 92 GLN A O 1
ATOM 750 N N . GLU A 1 93 ? -2.409 -1.068 18.192 1.00 87.56 93 GLU A N 1
ATOM 751 C CA . GLU A 1 93 ? -1.500 -2.005 17.490 1.00 87.56 93 GLU A CA 1
ATOM 752 C C . GLU A 1 93 ? -1.942 -2.230 16.039 1.00 87.56 93 GLU A C 1
ATOM 754 O O . GLU A 1 93 ? -1.093 -2.341 15.152 1.00 87.56 93 GLU A O 1
ATOM 759 N N . ALA A 1 94 ? -3.273 -2.281 15.912 1.00 88.62 94 ALA A N 1
ATOM 760 C CA . ALA A 1 94 ? -3.781 -2.444 14.529 1.00 88.62 94 ALA A CA 1
ATOM 761 C C . ALA A 1 94 ? -3.433 -1.226 13.666 1.00 88.62 94 ALA A C 1
ATOM 763 O O . ALA A 1 94 ? -3.011 -1.388 12.518 1.00 88.62 94 ALA A O 1
ATOM 764 N N . MET A 1 95 ? -3.545 -0.038 14.259 1.00 89.69 95 MET A N 1
ATOM 765 C CA . MET A 1 95 ? -3.233 1.170 13.454 1.00 89.69 95 MET A CA 1
ATOM 766 C C . MET A 1 95 ? -1.727 1.252 13.189 1.00 89.69 95 MET A C 1
ATOM 768 O O . MET A 1 95 ? -1.321 1.696 12.114 1.00 89.69 95 MET A O 1
ATOM 772 N N . GLU A 1 96 ? -0.924 0.817 14.147 1.00 91.62 96 GLU A N 1
ATOM 773 C CA . GLU A 1 96 ? 0.537 0.795 13.916 1.00 91.62 96 GLU A CA 1
ATOM 774 C C . GLU A 1 96 ? 0.908 -0.162 12.777 1.00 91.62 96 GLU A C 1
ATOM 776 O O . GLU A 1 96 ? 1.769 0.167 11.958 1.00 91.62 96 GLU A O 1
ATOM 781 N N . ALA A 1 97 ? 0.253 -1.310 12.796 1.00 92.12 97 ALA A N 1
ATOM 782 C CA . ALA A 1 97 ? 0.531 -2.260 11.696 1.00 92.12 97 ALA A CA 1
ATOM 783 C C . ALA A 1 97 ? 0.095 -1.681 10.343 1.00 92.12 97 ALA A C 1
ATOM 785 O O . ALA A 1 97 ? 0.809 -1.843 9.350 1.00 92.12 97 ALA A O 1
ATOM 786 N N . ALA A 1 98 ? -1.061 -1.041 10.328 1.00 92.50 98 ALA A N 1
ATOM 787 C CA . ALA A 1 98 ? -1.519 -0.449 9.049 1.00 92.50 98 ALA A CA 1
ATOM 788 C C . ALA A 1 98 ? -0.547 0.642 8.572 1.00 92.50 98 ALA A C 1
ATOM 790 O O . ALA A 1 98 ? -0.251 0.720 7.378 1.00 92.50 98 ALA A O 1
ATOM 791 N N . LEU A 1 99 ? -0.066 1.461 9.513 1.00 94.50 99 LEU A N 1
ATOM 792 C CA . LEU A 1 99 ? 0.884 2.524 9.130 1.00 94.50 99 LEU A CA 1
ATOM 793 C C . LEU A 1 99 ? 2.180 1.909 8.591 1.00 94.50 99 LEU A C 1
ATOM 795 O O . LEU A 1 99 ? 2.707 2.381 7.580 1.00 94.50 99 LEU A O 1
ATOM 799 N N . ALA A 1 100 ? 2.652 0.900 9.285 1.00 95.19 100 ALA A N 1
ATOM 800 C CA . ALA A 1 100 ? 3.876 0.240 8.786 1.00 95.19 100 ALA A CA 1
ATOM 801 C C . ALA A 1 100 ? 3.670 -0.330 7.378 1.00 95.19 100 ALA A C 1
ATOM 803 O O . ALA A 1 100 ? 4.573 -0.238 6.543 1.00 95.19 100 ALA A O 1
ATOM 804 N N . LEU A 1 101 ? 2.531 -0.960 7.217 1.00 95.06 101 LEU A N 1
ATOM 805 C CA . LEU A 1 101 ? 2.245 -1.508 5.875 1.00 95.06 101 LEU A CA 1
ATOM 806 C C . LEU A 1 101 ? 2.252 -0.399 4.809 1.00 95.06 101 LEU A C 1
ATOM 808 O O . LEU A 1 101 ? 2.837 -0.584 3.739 1.00 95.06 101 LEU A O 1
ATOM 812 N N . GLU A 1 102 ? 1.666 0.794 5.092 1.00 95.38 102 GLU A N 1
ATOM 813 C CA . GLU A 1 102 ? 1.632 1.881 4.088 1.00 95.38 102 GLU A CA 1
ATOM 814 C C . GLU A 1 102 ? 3.044 2.422 3.829 1.00 95.38 102 GLU A C 1
ATOM 816 O O . GLU A 1 102 ? 3.375 2.752 2.688 1.00 95.38 102 GLU A O 1
ATOM 821 N N . LYS A 1 103 ? 3.881 2.498 4.808 1.00 95.94 103 LYS A N 1
ATOM 822 C CA . LYS A 1 103 ? 5.268 2.968 4.577 1.00 95.94 103 LYS A CA 1
ATOM 823 C C . LYS A 1 103 ? 6.044 1.966 3.720 1.00 95.94 103 LYS A C 1
ATOM 825 O O . LYS A 1 103 ? 6.862 2.375 2.892 1.00 95.94 103 LYS A O 1
ATOM 830 N N . ASN A 1 104 ? 5.773 0.668 4.018 1.00 96.50 104 ASN A N 1
ATOM 831 C CA . ASN A 1 104 ? 6.413 -0.354 3.167 1.00 96.50 104 ASN A CA 1
ATOM 832 C C . ASN A 1 104 ? 5.965 -0.243 1.702 1.00 96.50 104 ASN A C 1
ATOM 834 O O . ASN A 1 104 ? 6.799 -0.343 0.801 1.00 96.50 104 ASN A O 1
ATOM 838 N N . LEU A 1 105 ? 4.693 -0.027 1.487 1.00 95.62 105 LEU A N 1
ATOM 839 C CA . LEU A 1 105 ? 4.222 0.136 0.091 1.00 95.62 105 LEU A CA 1
ATOM 840 C C . LEU A 1 105 ? 4.844 1.380 -0.549 1.00 95.62 105 LEU A C 1
ATOM 842 O O . LEU A 1 105 ? 5.275 1.322 -1.703 1.00 95.62 105 LEU A O 1
ATOM 846 N N . ASN A 1 106 ? 4.906 2.418 0.234 1.00 95.69 106 ASN A N 1
ATOM 847 C CA . ASN A 1 106 ? 5.478 3.657 -0.337 1.00 95.69 106 ASN A CA 1
ATOM 848 C C . ASN A 1 106 ? 6.956 3.458 -0.694 1.00 95.69 106 ASN A C 1
ATOM 850 O O . ASN A 1 106 ? 7.406 3.949 -1.731 1.00 95.69 106 ASN A O 1
ATOM 854 N N . GLN A 1 107 ? 7.641 2.798 0.211 1.00 97.81 107 GLN A N 1
ATOM 855 C CA . GLN A 1 107 ? 9.048 2.521 -0.116 1.00 97.81 107 GLN A CA 1
ATOM 856 C C . GLN A 1 107 ? 9.178 1.672 -1.388 1.00 97.81 107 GLN A C 1
ATOM 858 O O . GLN A 1 107 ? 10.037 1.953 -2.226 1.00 97.81 107 GLN A O 1
ATOM 863 N N . ALA A 1 108 ? 8.404 0.610 -1.518 1.00 97.06 108 ALA A N 1
ATOM 864 C CA . ALA A 1 108 ? 8.442 -0.222 -2.739 1.00 97.06 108 ALA A CA 1
ATOM 865 C C . ALA A 1 108 ? 8.131 0.609 -3.992 1.00 97.06 108 ALA A C 1
ATOM 867 O O . ALA A 1 108 ? 8.751 0.397 -5.037 1.00 97.06 108 ALA A O 1
ATOM 868 N N . LEU A 1 109 ? 7.214 1.567 -3.861 1.00 96.75 109 LEU A N 1
ATOM 869 C CA . LEU A 1 109 ? 6.894 2.415 -5.034 1.00 96.75 109 LEU A CA 1
ATOM 870 C C . LEU A 1 109 ? 8.081 3.317 -5.379 1.00 96.75 109 LEU A C 1
ATOM 872 O O . LEU A 1 109 ? 8.397 3.485 -6.559 1.00 96.75 109 LEU A O 1
ATOM 876 N N . TRP A 1 110 ? 8.742 3.829 -4.341 1.00 96.69 110 TRP A N 1
ATOM 877 C CA . TRP A 1 110 ? 9.909 4.685 -4.630 1.00 96.69 110 TRP A CA 1
ATOM 878 C C . TRP A 1 110 ? 11.051 3.864 -5.240 1.00 96.69 110 TRP A C 1
ATOM 880 O O . TRP A 1 110 ? 11.718 4.336 -6.165 1.00 96.69 110 TRP A O 1
ATOM 890 N N . ASP A 1 111 ? 11.233 2.668 -4.709 1.00 97.38 111 ASP A N 1
ATOM 891 C CA . ASP A 1 111 ? 12.271 1.803 -5.309 1.00 97.38 111 ASP A CA 1
ATOM 892 C C . ASP A 1 111 ? 11.987 1.529 -6.789 1.00 97.38 111 ASP A C 1
ATOM 894 O O . ASP A 1 111 ? 12.913 1.551 -7.603 1.00 97.38 111 ASP A O 1
ATOM 898 N N . LEU A 1 112 ? 10.686 1.252 -7.074 1.00 95.81 112 LEU A N 1
ATOM 899 C CA . LEU A 1 112 ? 10.350 1.020 -8.494 1.00 95.81 112 LEU A CA 1
ATOM 900 C C . LEU A 1 112 ? 10.564 2.295 -9.323 1.00 95.81 112 LEU A C 1
ATOM 902 O O . LEU A 1 112 ? 11.064 2.218 -10.448 1.00 95.81 112 LEU A O 1
ATOM 906 N N . HIS A 1 113 ? 10.216 3.402 -8.737 1.00 96.50 113 HIS A N 1
ATOM 907 C CA . HIS A 1 113 ? 10.430 4.668 -9.475 1.00 96.50 113 HIS A CA 1
ATOM 908 C C . HIS A 1 113 ? 11.922 4.892 -9.730 1.00 96.50 113 HIS A C 1
ATOM 910 O O . HIS A 1 113 ? 12.299 5.282 -10.837 1.00 96.50 113 HIS A O 1
ATOM 916 N N . SER A 1 114 ? 12.765 4.720 -8.709 1.00 96.88 114 SER A N 1
ATOM 917 C CA . SER A 1 114 ? 14.220 4.864 -8.898 1.00 96.88 114 SER A CA 1
ATOM 918 C C . SER A 1 114 ? 14.746 3.918 -9.983 1.00 96.88 114 SER A C 1
ATOM 920 O O . SER A 1 114 ? 15.576 4.326 -10.799 1.00 96.88 114 SER A O 1
ATOM 922 N N . LEU A 1 115 ? 14.242 2.714 -9.906 1.00 95.25 115 LEU A N 1
ATOM 923 C CA . LEU A 1 115 ? 14.671 1.743 -10.934 1.00 95.25 115 LEU A CA 1
ATOM 924 C C . LEU A 1 115 ? 14.228 2.186 -12.336 1.00 95.25 115 LEU A C 1
ATOM 926 O O . LEU A 1 115 ? 15.019 2.111 -13.279 1.00 95.25 115 LEU A O 1
ATOM 930 N N . ALA A 1 116 ? 13.017 2.629 -12.442 1.00 92.44 116 ALA A N 1
ATOM 931 C CA . ALA A 1 116 ? 12.534 3.104 -13.761 1.00 92.44 116 ALA A CA 1
ATOM 932 C C . ALA A 1 116 ? 13.386 4.284 -14.248 1.00 92.44 116 ALA A C 1
ATOM 934 O O . ALA A 1 116 ? 13.700 4.364 -15.438 1.00 92.44 116 ALA A O 1
ATOM 935 N N . SER A 1 117 ? 13.731 5.169 -13.369 1.00 94.62 117 SER A N 1
ATOM 936 C CA . SER A 1 117 ? 14.565 6.327 -13.761 1.00 94.62 117 SER A CA 1
ATOM 937 C C . SER A 1 117 ? 15.946 5.861 -14.229 1.00 94.62 117 SER A C 1
ATOM 939 O O . SER A 1 117 ? 16.457 6.374 -15.226 1.00 94.62 117 SER A O 1
ATOM 941 N N . ALA A 1 118 ? 16.518 4.916 -13.523 1.00 94.81 118 ALA A N 1
ATOM 942 C CA . ALA A 1 118 ? 17.843 4.387 -13.901 1.00 94.81 118 ALA A CA 1
ATOM 943 C C . ALA A 1 118 ? 17.809 3.711 -15.276 1.00 94.81 118 ALA A C 1
ATOM 945 O O . ALA A 1 118 ? 18.810 3.740 -15.996 1.00 94.81 118 ALA A O 1
ATOM 946 N N . ARG A 1 119 ? 16.609 3.244 -15.627 1.00 90.31 119 ARG A N 1
ATOM 947 C CA . ARG A 1 119 ? 16.529 2.534 -16.929 1.00 90.31 119 ARG A CA 1
ATOM 948 C C . ARG A 1 119 ? 15.958 3.462 -18.001 1.00 90.31 119 ARG A C 1
ATOM 950 O O . ARG A 1 119 ? 15.622 3.009 -19.097 1.00 90.31 119 ARG A O 1
ATOM 957 N N . THR A 1 120 ? 15.890 4.751 -17.591 1.00 91.50 120 THR A N 1
A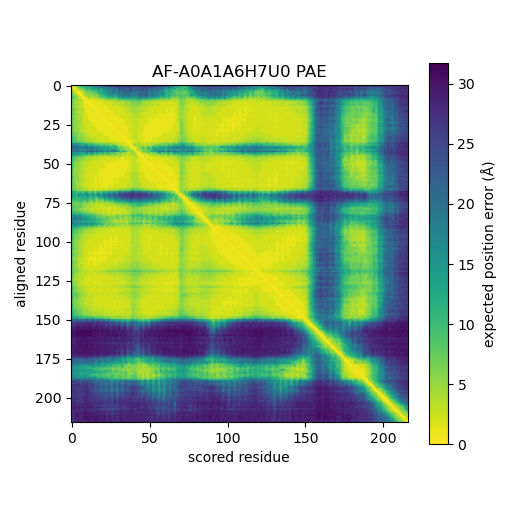TOM 958 C CA . THR A 1 120 ? 15.418 5.807 -18.507 1.00 91.50 120 THR A CA 1
ATOM 959 C C . THR A 1 120 ? 14.039 5.465 -19.082 1.00 91.50 120 THR A C 1
ATOM 961 O O . THR A 1 120 ? 13.817 5.570 -20.290 1.00 91.50 120 THR A O 1
ATOM 964 N N . ASP A 1 121 ? 13.136 5.034 -18.167 1.00 89.44 121 ASP A N 1
ATOM 965 C CA . ASP A 1 121 ? 11.739 4.732 -18.560 1.00 89.44 121 ASP A CA 1
ATOM 966 C C . ASP A 1 121 ? 10.828 5.863 -18.064 1.00 89.44 121 ASP A C 1
ATOM 968 O O . ASP A 1 121 ? 10.257 5.788 -16.973 1.00 89.44 121 ASP A O 1
ATOM 972 N N . PRO A 1 122 ? 10.679 6.930 -18.769 1.00 90.56 122 PRO A N 1
ATOM 973 C CA . PRO A 1 122 ? 9.921 8.110 -18.315 1.00 90.56 122 PRO A CA 1
ATOM 974 C C . PRO A 1 122 ? 8.415 7.813 -18.222 1.00 90.56 122 PRO A C 1
ATOM 976 O O . PRO A 1 122 ? 7.719 8.448 -17.426 1.00 90.56 122 PRO A O 1
ATOM 979 N N . HIS A 1 123 ? 7.977 6.860 -19.037 1.00 89.38 123 HIS A N 1
ATOM 980 C CA . HIS A 1 123 ? 6.539 6.530 -18.967 1.00 89.38 123 HIS A CA 1
ATOM 981 C C . HIS A 1 123 ? 6.183 5.879 -17.623 1.00 89.38 123 HIS A C 1
ATOM 983 O O . HIS A 1 123 ? 5.163 6.230 -17.026 1.00 89.38 123 HIS A O 1
ATOM 989 N N . LEU A 1 124 ? 7.030 4.952 -17.199 1.00 90.31 124 LEU A N 1
ATOM 990 C CA . LEU A 1 124 ? 6.742 4.309 -15.899 1.00 90.31 124 LEU A CA 1
ATOM 991 C C . LEU A 1 124 ? 6.897 5.320 -14.753 1.00 90.31 124 LEU A C 1
ATOM 993 O O . LEU A 1 124 ? 6.103 5.303 -13.809 1.00 90.31 124 LEU A O 1
ATOM 997 N N . CYS A 1 125 ? 7.892 6.196 -14.848 1.00 94.00 125 CYS A N 1
ATOM 998 C CA . CYS A 1 125 ? 8.015 7.221 -13.793 1.00 94.00 125 CYS A CA 1
ATOM 999 C C . CYS A 1 125 ? 6.754 8.092 -13.727 1.00 94.00 125 CYS A C 1
ATOM 1001 O O . CYS A 1 125 ? 6.242 8.343 -12.634 1.00 94.00 125 CYS A O 1
ATOM 1003 N N . ASP A 1 126 ? 6.342 8.545 -14.896 1.00 93.31 126 ASP A N 1
ATOM 1004 C CA . ASP A 1 126 ? 5.127 9.384 -14.915 1.00 93.31 126 ASP A CA 1
ATOM 1005 C C . ASP A 1 126 ? 3.912 8.621 -14.365 1.00 93.31 126 ASP A C 1
ATOM 1007 O O . ASP A 1 126 ? 3.133 9.188 -13.596 1.00 93.31 126 ASP A O 1
ATOM 1011 N N . PHE A 1 127 ? 3.787 7.411 -14.746 1.00 92.19 127 PHE A N 1
ATOM 1012 C CA . PHE A 1 127 ? 2.655 6.592 -14.270 1.00 92.19 127 PHE A CA 1
ATOM 1013 C C . PHE A 1 12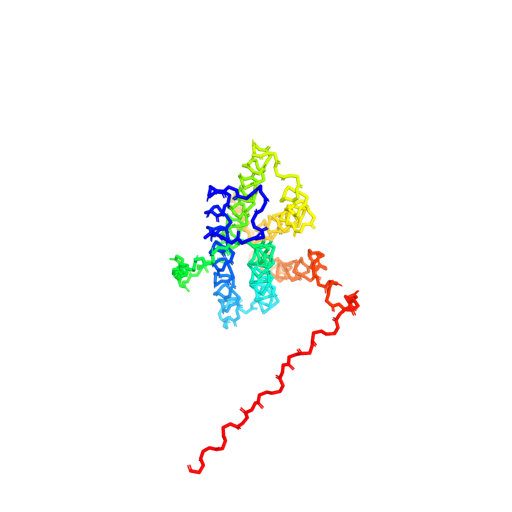7 ? 2.658 6.498 -12.737 1.00 92.19 127 PHE A C 1
ATOM 1015 O O . PHE A 1 127 ? 1.617 6.701 -12.109 1.00 92.19 127 PHE A O 1
ATOM 1022 N N . LEU A 1 128 ? 3.845 6.209 -12.121 1.00 94.06 128 LEU A N 1
ATOM 1023 C CA . LEU A 1 128 ? 3.901 6.027 -10.651 1.00 94.06 128 LEU A CA 1
ATOM 1024 C C . LEU A 1 128 ? 3.619 7.354 -9.941 1.00 94.06 128 LEU A C 1
ATOM 1026 O O . LEU A 1 128 ? 2.940 7.365 -8.912 1.00 94.06 128 LEU A O 1
ATOM 1030 N N . GLU A 1 129 ? 4.076 8.453 -10.500 1.00 92.56 129 GLU A N 1
ATOM 1031 C CA . GLU A 1 129 ? 3.860 9.765 -9.849 1.00 92.56 129 GLU A CA 1
ATOM 1032 C C . GLU A 1 129 ? 2.387 10.171 -9.914 1.00 92.56 129 GLU A C 1
ATOM 1034 O O . GLU A 1 129 ? 1.856 10.705 -8.938 1.00 92.56 129 GLU A O 1
ATOM 1039 N N . ASN A 1 130 ? 1.726 9.846 -11.018 1.00 90.00 130 ASN A N 1
ATOM 1040 C CA . ASN A 1 130 ? 0.343 10.338 -11.205 1.00 90.00 130 ASN A CA 1
ATOM 1041 C C . ASN A 1 130 ? -0.678 9.423 -10.525 1.00 90.00 130 ASN A C 1
ATOM 1043 O O . ASN A 1 130 ? -1.776 9.873 -10.192 1.00 90.00 130 ASN A O 1
ATOM 1047 N N . HIS A 1 131 ? -0.201 8.175 -10.269 1.00 88.94 131 HIS A N 1
ATOM 1048 C CA . HIS A 1 131 ? -1.304 7.281 -9.832 1.00 88.94 131 HIS A CA 1
ATOM 1049 C C . HIS A 1 131 ? -1.044 6.800 -8.405 1.00 88.94 131 HIS A C 1
ATOM 1051 O O . HIS A 1 131 ? -1.977 6.360 -7.728 1.00 88.94 131 HIS A O 1
ATOM 1057 N N . PHE A 1 132 ? 0.217 6.954 -7.868 1.00 92.56 132 PHE A N 1
ATOM 1058 C CA . PHE A 1 132 ? 0.434 6.217 -6.599 1.00 92.56 132 PHE A CA 1
ATOM 1059 C C . PHE A 1 132 ? 1.122 7.148 -5.601 1.00 92.56 132 PHE A C 1
ATOM 1061 O O . PHE A 1 132 ? 0.652 7.283 -4.469 1.00 92.56 132 PHE A O 1
ATOM 1068 N N . LEU A 1 133 ? 2.203 7.884 -5.955 1.00 92.31 133 LEU A N 1
ATOM 1069 C CA . LEU A 1 133 ? 3.143 8.453 -4.966 1.00 92.31 133 LEU A CA 1
ATOM 1070 C C . LEU A 1 133 ? 2.459 9.554 -4.155 1.00 92.31 133 LEU A C 1
ATOM 1072 O O . LEU A 1 133 ? 2.596 9.585 -2.930 1.00 92.31 133 LEU A O 1
ATOM 1076 N N . ASP A 1 134 ? 1.659 10.413 -4.791 1.00 88.50 134 ASP A N 1
ATOM 1077 C CA . ASP A 1 134 ? 1.008 11.482 -3.995 1.00 88.50 134 ASP A CA 1
ATOM 1078 C C . ASP A 1 134 ? -0.068 10.899 -3.069 1.00 88.50 134 ASP A C 1
ATOM 1080 O O . ASP A 1 134 ? -0.161 11.306 -1.909 1.00 88.50 134 ASP A O 1
ATOM 1084 N N . GLU A 1 135 ? -0.614 9.874 -3.595 1.00 86.44 135 GLU A N 1
ATOM 1085 C CA . GLU A 1 135 ? -1.704 9.297 -2.780 1.00 86.44 135 GLU A CA 1
ATOM 1086 C C . GLU A 1 135 ? -1.148 8.528 -1.572 1.00 86.44 135 GLU A C 1
ATOM 1088 O O . GLU A 1 135 ? -1.736 8.577 -0.489 1.00 86.44 135 GLU A O 1
ATOM 1093 N N . GLU A 1 136 ? -0.081 7.923 -1.809 1.00 89.88 136 GLU A N 1
ATOM 1094 C CA . GLU A 1 136 ? 0.459 7.140 -0.681 1.00 89.88 136 GLU A CA 1
ATOM 1095 C C . GLU A 1 136 ? 0.933 8.066 0.447 1.00 89.88 136 GLU A C 1
ATOM 1097 O O . GLU A 1 136 ? 0.755 7.741 1.622 1.00 89.88 136 GLU A O 1
ATOM 1102 N N . VAL A 1 137 ? 1.469 9.235 0.115 1.00 90.12 137 VAL A N 1
ATOM 1103 C CA . VAL A 1 137 ? 1.931 10.174 1.163 1.00 90.12 137 VAL A CA 1
ATOM 1104 C C . VAL A 1 137 ? 0.724 10.704 1.948 1.00 90.12 137 VAL A C 1
ATOM 1106 O O . VAL A 1 137 ? 0.793 10.822 3.173 1.00 90.12 137 VAL A O 1
ATOM 1109 N N . LYS A 1 138 ? -0.349 10.959 1.214 1.00 89.06 138 LYS A N 1
ATOM 1110 C CA . LYS A 1 138 ? -1.570 11.425 1.918 1.00 89.06 138 LYS A CA 1
ATOM 1111 C C . LYS A 1 138 ? -2.127 10.337 2.845 1.00 89.06 138 LYS A C 1
ATOM 1113 O O . LYS A 1 138 ? -2.551 10.643 3.961 1.00 89.06 138 LYS A O 1
ATOM 1118 N N . LEU A 1 139 ? -2.077 9.119 2.340 1.00 89.94 139 LEU A N 1
ATOM 1119 C CA . LEU A 1 139 ? -2.619 8.030 3.181 1.00 89.94 139 LEU A CA 1
ATOM 1120 C C . LEU A 1 139 ? -1.718 7.798 4.400 1.00 89.94 139 LEU A C 1
ATOM 1122 O O . LEU A 1 139 ? -2.225 7.556 5.498 1.00 89.94 139 LEU A O 1
ATOM 1126 N N . ILE A 1 140 ? -0.443 7.922 4.236 1.00 91.75 140 ILE A N 1
ATOM 1127 C CA . ILE A 1 140 ? 0.468 7.717 5.381 1.00 91.75 140 ILE A CA 1
ATOM 1128 C C . ILE A 1 140 ? 0.213 8.815 6.424 1.00 91.75 140 ILE A C 1
ATOM 1130 O O . ILE A 1 140 ? 0.219 8.533 7.624 1.00 91.75 140 ILE A O 1
ATOM 1134 N N . LYS A 1 141 ? 0.046 9.974 5.942 1.00 90.81 141 LYS A N 1
ATOM 1135 C CA . LYS A 1 141 ? -0.288 11.044 6.900 1.00 90.81 141 LYS A CA 1
ATOM 1136 C C . LYS A 1 141 ? -1.591 10.742 7.650 1.00 90.81 141 LYS A C 1
ATOM 1138 O O . LYS A 1 141 ? -1.647 10.908 8.870 1.00 90.81 141 LYS A O 1
ATOM 1143 N N . LYS A 1 142 ? -2.589 10.343 6.843 1.00 88.69 142 LYS A N 1
ATOM 1144 C CA . LYS A 1 142 ? -3.872 9.999 7.486 1.00 88.69 142 LYS A CA 1
ATOM 1145 C C . LYS A 1 142 ? -3.713 8.839 8.479 1.00 88.69 142 LYS A C 1
ATOM 1147 O O . LYS A 1 142 ? -4.248 8.907 9.588 1.00 88.69 142 LYS A O 1
ATOM 1152 N N . MET A 1 143 ? -2.943 7.818 8.095 1.00 89.50 143 MET A N 1
ATOM 1153 C CA . MET A 1 143 ? -2.758 6.667 9.014 1.00 89.50 143 MET A CA 1
ATOM 1154 C C . MET A 1 143 ? -1.996 7.116 10.266 1.00 89.50 143 MET A C 1
ATOM 1156 O O . MET A 1 143 ? -2.273 6.621 11.360 1.00 89.50 143 MET A O 1
ATOM 1160 N N . GLY A 1 144 ? -1.055 8.051 10.120 1.00 89.50 144 GLY A N 1
ATOM 1161 C CA . GLY A 1 144 ? -0.314 8.591 11.283 1.00 89.50 144 GLY A CA 1
ATOM 1162 C C . GLY A 1 144 ? -1.253 9.294 12.266 1.00 89.50 144 GLY A C 1
ATOM 1163 O O . GLY A 1 144 ? -1.099 9.134 13.479 1.00 89.50 144 GLY A O 1
ATOM 1164 N N . ASN A 1 145 ? -2.163 10.043 11.714 1.00 88.44 145 ASN A N 1
ATOM 1165 C CA . ASN A 1 145 ? -3.134 10.715 12.600 1.00 88.44 145 ASN A CA 1
ATOM 1166 C C . ASN A 1 145 ? -4.040 9.713 13.327 1.00 88.44 145 ASN A C 1
ATOM 1168 O O . ASN A 1 145 ? -4.317 9.891 14.515 1.00 88.44 145 ASN A O 1
ATOM 1172 N N . LEU A 1 146 ? -4.439 8.708 12.570 1.00 86.62 146 LEU A N 1
ATOM 1173 C CA . LEU A 1 146 ? -5.297 7.688 13.212 1.00 86.62 146 LEU A CA 1
ATOM 1174 C C . LEU A 1 146 ? -4.533 6.953 14.314 1.00 86.62 146 LEU A C 1
ATOM 1176 O O . LEU A 1 146 ? -5.105 6.668 15.369 1.00 86.62 146 LEU A O 1
ATOM 1180 N N . HIS A 1 147 ? -3.276 6.661 14.011 1.00 87.81 147 HIS A N 1
ATOM 1181 C CA . HIS A 1 147 ? -2.468 5.968 15.038 1.00 87.81 147 HIS A CA 1
ATOM 1182 C C . HIS A 1 147 ? -2.314 6.849 16.282 1.00 87.81 147 HIS A C 1
ATOM 1184 O O . HIS A 1 147 ? -2.384 6.340 17.403 1.00 87.81 147 HIS A O 1
ATOM 1190 N N . ARG A 1 148 ? -2.087 8.126 16.146 1.00 87.12 148 ARG A N 1
ATOM 1191 C CA . ARG A 1 148 ? -1.909 9.042 17.289 1.00 87.12 148 ARG A CA 1
ATOM 1192 C C . ARG A 1 148 ? -3.171 9.105 18.154 1.00 87.12 148 ARG A C 1
ATOM 1194 O O . ARG A 1 148 ? -3.070 9.090 19.383 1.00 87.12 148 ARG A O 1
ATOM 1201 N N . VAL A 1 149 ? -4.315 9.073 17.427 1.00 83.31 149 VAL A N 1
ATOM 1202 C CA . VAL A 1 149 ? -5.580 9.194 18.185 1.00 83.31 149 VAL A CA 1
ATOM 1203 C C . VAL A 1 149 ? -5.916 7.863 18.865 1.00 83.31 149 VAL A C 1
ATOM 1205 O O . VAL A 1 149 ? -6.544 7.857 19.927 1.00 83.31 149 VAL A O 1
ATOM 1208 N N . ALA A 1 150 ? -5.362 6.752 18.250 1.00 80.38 150 ALA A N 1
ATOM 1209 C CA . ALA A 1 150 ? -5.678 5.409 18.792 1.00 80.38 150 ALA A CA 1
ATOM 1210 C C . ALA A 1 150 ? -4.762 5.092 19.977 1.00 80.38 150 ALA A C 1
ATOM 1212 O O . ALA A 1 150 ? -5.028 4.149 20.726 1.00 80.38 150 ALA A O 1
ATOM 1213 N N . GLY A 1 151 ? -3.605 5.800 20.332 1.00 73.50 151 GLY A N 1
ATOM 1214 C CA . GLY A 1 151 ? -2.612 5.473 21.366 1.00 73.50 151 GLY A CA 1
ATOM 1215 C C . GLY A 1 151 ? -3.149 5.774 22.770 1.00 73.50 151 GLY A C 1
ATOM 1216 O O . GLY A 1 151 ? -4.183 6.427 22.929 1.00 73.50 151 GLY A O 1
ATOM 1217 N N . PRO A 1 152 ? -2.380 4.979 23.899 1.00 59.06 152 PRO A N 1
ATOM 1218 C CA . PRO A 1 152 ? -2.762 5.161 25.307 1.00 59.06 152 PRO A CA 1
ATOM 1219 C C . PRO A 1 152 ? -2.365 6.550 25.832 1.00 59.06 152 PRO A C 1
ATOM 1221 O O . PRO A 1 152 ? -1.432 7.176 25.323 1.00 59.06 152 PRO A O 1
ATOM 1224 N N . GLN A 1 153 ? -3.276 7.193 26.667 1.00 50.97 153 GLN A N 1
ATOM 1225 C CA . GLN A 1 153 ? -2.940 8.445 27.380 1.00 50.97 153 GLN A CA 1
ATOM 1226 C C . GLN A 1 153 ? -1.829 8.196 28.410 1.00 50.97 153 GLN A C 1
ATOM 1228 O O . GLN A 1 153 ? -1.628 7.069 28.868 1.00 50.97 153 GLN A O 1
ATOM 1233 N N . PRO A 1 154 ? -1.035 9.426 28.732 1.00 39.97 154 PRO A N 1
ATOM 1234 C CA . PRO A 1 154 ? -0.132 9.415 29.892 1.00 39.97 154 PRO A CA 1
ATOM 1235 C C . PRO A 1 154 ? -0.873 9.042 31.188 1.00 39.97 154 PRO A C 1
ATOM 1237 O O . PRO A 1 154 ? -2.050 9.367 31.361 1.00 39.97 154 PRO A O 1
ATOM 1240 N N . VAL A 1 155 ? -0.642 7.860 31.770 1.00 39.28 155 VAL A N 1
ATOM 1241 C CA . VAL A 1 155 ? -0.885 7.465 33.179 1.00 39.28 155 VAL A CA 1
ATOM 1242 C C . VAL A 1 155 ? -0.560 8.641 34.110 1.00 39.28 155 VAL A C 1
ATOM 1244 O O . VAL A 1 155 ? 0.451 9.328 33.948 1.00 39.28 155 VAL A O 1
ATOM 1247 N N . GLN A 1 156 ? -1.527 9.572 34.370 1.00 41.97 156 GLN A N 1
ATOM 1248 C CA . GLN A 1 156 ? -1.311 10.487 35.519 1.00 41.97 156 GLN A CA 1
ATOM 1249 C C . GLN A 1 156 ? -0.593 9.771 36.668 1.00 41.97 156 GLN A C 1
ATOM 1251 O O . GLN A 1 156 ? -0.987 8.682 37.091 1.00 41.97 156 GLN A O 1
ATOM 1256 N N . THR A 1 157 ? 0.747 9.668 36.683 1.00 37.59 157 THR A N 1
ATOM 1257 C CA . THR A 1 157 ? 1.588 9.432 37.878 1.00 37.59 157 THR A CA 1
ATOM 1258 C C . THR A 1 157 ? 1.221 10.423 38.988 1.00 37.59 157 THR A C 1
ATOM 1260 O O . THR A 1 157 ? 0.891 11.582 38.728 1.00 37.59 157 THR A O 1
ATOM 1263 N N . SER A 1 158 ? 0.392 9.906 40.002 1.00 39.75 158 SER A N 1
ATOM 1264 C CA . SER A 1 158 ? 0.278 9.961 41.474 1.00 39.75 158 SER A CA 1
ATOM 1265 C C . SER A 1 158 ? 0.583 11.366 42.003 1.00 39.75 158 SER A C 1
ATOM 1267 O O . SER A 1 158 ? 1.730 11.819 41.994 1.00 39.75 158 SER A O 1
ATOM 1269 N N . GLY A 1 159 ? -0.286 12.292 41.851 1.00 51.03 159 GLY A N 1
ATOM 1270 C CA . GLY A 1 159 ? -0.519 13.332 42.876 1.00 51.03 159 GLY A CA 1
ATOM 1271 C C . GLY A 1 159 ? -1.797 13.044 43.677 1.00 51.03 159 GLY A C 1
ATOM 1272 O O . GLY A 1 159 ? -2.530 12.094 43.396 1.00 51.03 159 GLY A O 1
ATOM 1273 N N . PRO A 1 160 ? -1.771 13.629 45.067 1.00 47.56 160 PRO A N 1
ATOM 1274 C CA . PRO A 1 160 ? -2.595 13.180 46.199 1.00 47.56 160 PRO A CA 1
ATOM 1275 C C . PRO A 1 160 ? -4.050 12.915 45.776 1.00 47.56 160 PRO A C 1
ATOM 1277 O O . PRO A 1 160 ? -4.571 13.556 44.860 1.00 47.56 160 PRO A O 1
ATOM 1280 N N . GLN A 1 161 ? -4.534 11.608 45.979 1.00 40.75 161 GLN A N 1
ATOM 1281 C CA . GLN A 1 161 ? -5.857 10.961 45.869 1.00 40.75 161 GLN A CA 1
ATOM 1282 C C . GLN A 1 161 ? -6.997 11.990 45.931 1.00 40.75 161 GLN A C 1
ATOM 1284 O O . GLN A 1 161 ? -7.067 12.811 46.848 1.00 40.75 161 GLN A O 1
ATOM 1289 N N . PRO A 1 162 ? -7.717 12.187 44.819 1.00 47.91 162 PRO A N 1
ATOM 1290 C CA . PRO A 1 162 ? -8.927 13.024 44.826 1.00 47.91 162 PRO A CA 1
ATOM 1291 C C . PRO A 1 162 ? -10.109 12.312 45.506 1.00 47.91 162 PRO A C 1
ATOM 1293 O O . PRO A 1 162 ? -10.061 11.104 45.751 1.00 47.91 162 PRO A O 1
ATOM 1296 N N . SER A 1 163 ? -10.795 13.013 46.452 1.00 50.56 163 SER A N 1
ATOM 1297 C CA . SER A 1 163 ? -12.013 12.662 47.206 1.00 50.56 163 SER A CA 1
ATOM 1298 C C . SER A 1 163 ? -13.065 11.999 46.306 1.00 50.56 163 SER A C 1
ATOM 1300 O O . SER A 1 163 ? -12.998 12.087 45.079 1.00 50.56 163 SER A O 1
ATOM 1302 N N . LEU A 1 164 ? -13.648 10.820 46.740 1.00 45.94 164 LEU A N 1
ATOM 1303 C CA . LEU A 1 164 ? -14.676 9.906 46.196 1.00 45.94 164 LEU A CA 1
ATOM 1304 C C . LEU A 1 164 ? -15.754 10.681 45.427 1.00 45.94 164 LEU A C 1
ATOM 1306 O O . LEU A 1 164 ? -16.249 10.192 44.408 1.00 45.94 164 LEU A O 1
ATOM 1310 N N . GLY A 1 165 ? -15.85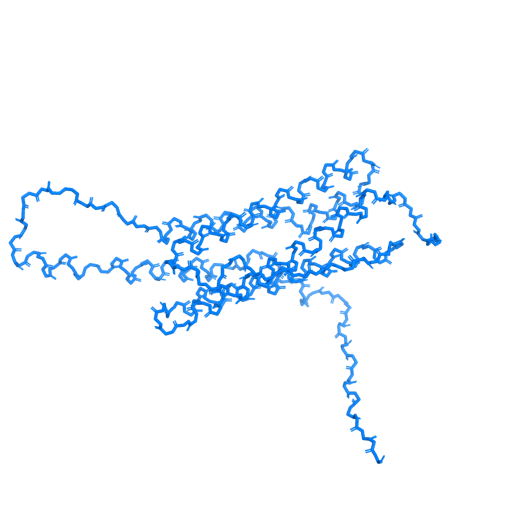5 12.071 45.632 1.00 48.75 165 GLY A N 1
ATOM 1311 C CA . GLY A 1 165 ? -16.820 12.909 44.875 1.00 48.75 165 GLY A CA 1
ATOM 1312 C C . GLY A 1 165 ? -16.194 13.486 43.600 1.00 48.75 165 GLY A C 1
ATOM 1313 O O . GLY A 1 165 ? -16.904 13.693 42.613 1.00 48.75 165 GLY A O 1
ATOM 1314 N N . GLU A 1 166 ? -14.833 13.390 43.399 1.00 48.66 166 GLU A N 1
ATOM 1315 C CA . GLU A 1 166 ? -14.063 13.881 42.236 1.00 48.66 166 GLU A CA 1
ATOM 1316 C C . GLU A 1 166 ? -13.672 12.733 41.298 1.00 48.66 166 GLU A C 1
ATOM 1318 O O . GLU A 1 166 ? -13.548 12.944 40.090 1.00 48.66 166 GLU A O 1
ATOM 1323 N N . VAL A 1 167 ? -13.814 11.439 41.761 1.00 50.66 167 VAL A N 1
ATOM 1324 C CA . VAL A 1 167 ? -13.530 10.228 40.958 1.00 50.66 167 VAL A CA 1
ATOM 1325 C C . VAL A 1 167 ? -14.787 9.851 40.162 1.00 50.66 167 VAL A C 1
ATOM 1327 O O . VAL A 1 167 ? -14.675 9.350 39.041 1.00 50.66 167 VAL A O 1
ATOM 1330 N N . LYS A 1 168 ? -15.948 10.443 40.556 1.00 44.47 168 LYS A N 1
ATOM 1331 C CA . LYS A 1 168 ? -17.176 10.150 39.773 1.00 44.47 168 LYS A CA 1
ATOM 1332 C C . LYS A 1 168 ? -17.436 11.260 38.750 1.00 44.47 168 LYS A C 1
ATOM 1334 O O . LYS A 1 168 ? -17.961 10.982 37.669 1.00 44.47 168 LYS A O 1
ATOM 1339 N N . ALA A 1 169 ? -16.659 12.408 38.870 1.00 46.91 169 ALA A N 1
ATOM 1340 C CA . ALA A 1 169 ? -16.780 13.496 37.870 1.00 46.91 169 ALA A CA 1
ATOM 1341 C C . ALA A 1 169 ? -15.615 13.450 36.874 1.00 46.91 169 ALA A C 1
ATOM 1343 O O . ALA A 1 169 ? -15.784 13.835 35.715 1.00 46.91 169 ALA A O 1
ATOM 1344 N N . LEU A 1 170 ? -14.527 12.626 37.137 1.00 41.94 170 LEU A N 1
ATOM 1345 C CA . LEU A 1 170 ? -13.361 12.533 36.228 1.00 41.94 170 LEU A CA 1
ATOM 1346 C C . LEU A 1 170 ? -13.409 11.219 35.440 1.00 41.94 170 LEU A C 1
ATOM 1348 O O . LEU A 1 170 ? -12.935 11.170 34.303 1.00 41.94 170 LEU A O 1
ATOM 1352 N N . HIS A 1 171 ? -14.211 10.210 35.918 1.00 42.19 171 HIS A N 1
ATOM 1353 C CA . HIS A 1 171 ? -14.447 8.967 35.146 1.00 42.19 171 HIS A CA 1
ATOM 1354 C C . HIS A 1 171 ? -15.674 9.107 34.241 1.00 42.19 171 HIS A C 1
ATOM 1356 O O . HIS A 1 171 ? -15.893 8.263 33.370 1.00 42.19 171 HIS A O 1
ATOM 1362 N N . LYS A 1 172 ? -16.281 10.329 34.229 1.00 43.03 172 LYS A N 1
ATOM 1363 C CA . LYS A 1 172 ? -17.367 10.697 33.292 1.00 43.03 172 LYS A CA 1
ATOM 1364 C C . LYS A 1 172 ? -16.858 11.713 32.269 1.00 43.03 172 LYS A C 1
ATOM 1366 O O . LYS A 1 172 ? -17.534 12.701 31.972 1.00 43.03 172 LYS A O 1
ATOM 1371 N N . THR A 1 173 ? -15.501 11.867 32.097 1.00 41.38 173 THR A N 1
ATOM 1372 C CA . THR A 1 173 ? -15.051 12.797 31.031 1.00 41.38 173 THR A CA 1
ATOM 1373 C C . THR A 1 173 ? -14.842 12.016 29.730 1.00 41.38 173 THR A C 1
ATOM 1375 O O . THR A 1 173 ? -14.305 10.906 29.727 1.00 41.38 173 THR A O 1
ATOM 1378 N N . ASN A 1 174 ? -15.829 11.655 28.878 1.00 47.84 174 ASN A N 1
ATOM 1379 C CA . ASN A 1 174 ? -15.986 12.048 27.461 1.00 47.84 174 ASN A CA 1
ATOM 1380 C C . ASN A 1 174 ? -14.703 11.798 26.659 1.00 47.84 174 ASN A C 1
ATOM 1382 O O . ASN A 1 174 ? -14.615 12.184 25.493 1.00 47.84 174 ASN A O 1
ATO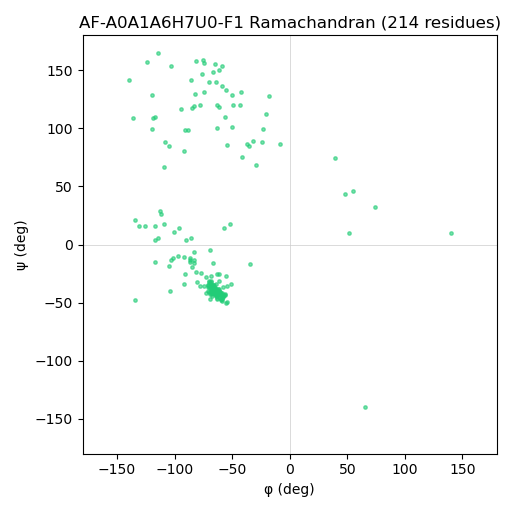M 1386 N N . THR A 1 175 ? -13.676 11.078 27.248 1.00 52.25 175 THR A N 1
ATOM 1387 C CA . THR A 1 175 ? -12.385 11.002 26.529 1.00 52.25 175 THR A CA 1
ATOM 1388 C C . THR A 1 175 ? -12.372 9.748 25.646 1.00 52.25 175 THR A C 1
ATOM 1390 O O . THR A 1 175 ? -11.877 9.799 24.518 1.00 52.25 175 THR A O 1
ATOM 1393 N N . GLY A 1 176 ? -13.021 8.604 26.086 1.00 54.59 176 GLY A N 1
ATOM 1394 C CA . GLY A 1 176 ? -13.212 7.413 25.226 1.00 54.59 176 GLY A CA 1
ATOM 1395 C C . GLY A 1 176 ? -14.211 7.674 24.093 1.00 54.59 176 GLY A C 1
ATOM 1396 O O . GLY A 1 176 ? -13.965 7.270 22.954 1.00 54.59 176 GLY A O 1
ATOM 1397 N N . ALA A 1 177 ? -15.294 8.239 24.370 1.00 57.91 177 ALA A N 1
ATOM 1398 C CA . ALA A 1 177 ? -16.306 8.606 23.351 1.00 57.91 177 ALA A CA 1
ATOM 1399 C C . ALA A 1 177 ? -15.784 9.718 22.427 1.00 57.91 177 ALA A C 1
ATOM 1401 O O . ALA A 1 177 ? -16.063 9.699 21.226 1.00 57.91 177 ALA A O 1
ATOM 1402 N N . GLU A 1 178 ? -14.993 10.642 22.967 1.00 58.50 178 GLU A N 1
ATOM 1403 C CA . GLU A 1 178 ? -14.402 11.739 22.157 1.00 58.50 178 GLU A CA 1
ATOM 1404 C C . GLU A 1 178 ? -13.328 11.194 21.207 1.00 58.50 178 GLU A C 1
ATOM 1406 O O . GLU A 1 178 ? -13.240 11.643 20.062 1.00 58.50 178 GLU A O 1
ATOM 1411 N N . ASN A 1 179 ? -12.643 10.162 21.578 1.00 66.50 179 ASN A N 1
ATOM 1412 C CA . ASN A 1 179 ? -11.624 9.533 20.709 1.00 66.50 179 ASN A CA 1
ATOM 1413 C C . ASN A 1 179 ? -12.273 8.654 19.633 1.00 66.50 179 ASN A C 1
ATOM 1415 O O . ASN A 1 179 ? -11.795 8.625 18.497 1.00 66.50 179 ASN A O 1
ATOM 1419 N N . LYS A 1 180 ? -13.316 8.059 20.085 1.00 69.50 180 LYS A N 1
ATOM 1420 C CA . LYS A 1 180 ? -14.094 7.313 19.070 1.00 69.50 180 LYS A CA 1
ATOM 1421 C C . LYS A 1 180 ? -14.676 8.262 18.010 1.00 69.50 180 LYS A C 1
ATOM 1423 O O . LYS A 1 180 ? -14.609 7.959 16.817 1.00 69.50 180 LYS A O 1
ATOM 1428 N N . GLN A 1 181 ? -15.194 9.337 18.398 1.00 71.69 181 GLN A N 1
ATOM 1429 C CA . GLN A 1 181 ? -15.763 10.301 17.433 1.00 71.69 181 GLN A CA 1
ATOM 1430 C C . GLN A 1 181 ? -14.652 10.922 16.572 1.00 71.69 181 GLN A C 1
ATOM 1432 O O . GLN A 1 181 ? -14.858 11.150 15.378 1.00 71.69 181 GLN A O 1
ATOM 1437 N N . ALA A 1 182 ? -13.495 11.177 17.154 1.00 73.88 182 ALA A N 1
ATOM 1438 C CA . ALA A 1 182 ? -12.349 11.707 16.389 1.00 73.88 182 ALA A CA 1
ATOM 1439 C C . ALA A 1 182 ? -11.849 10.690 15.352 1.00 73.88 182 ALA A C 1
ATOM 1441 O O . ALA A 1 182 ? -11.519 11.074 14.227 1.00 73.88 182 ALA A O 1
ATOM 1442 N N . LEU A 1 183 ? -11.831 9.386 15.776 1.00 73.00 183 LEU A N 1
ATOM 1443 C CA . LEU A 1 183 ? -11.437 8.336 14.807 1.00 73.00 183 LEU A CA 1
ATOM 1444 C C . LEU A 1 183 ? -12.432 8.248 13.648 1.00 73.00 183 LEU A C 1
ATOM 1446 O O . LEU A 1 183 ? -12.015 8.169 12.490 1.00 73.00 183 LEU A O 1
ATOM 1450 N N . LEU A 1 184 ? -13.651 8.382 14.011 1.00 74.31 184 LEU A N 1
ATOM 1451 C CA . LEU A 1 184 ? -14.674 8.300 12.942 1.00 74.31 184 LEU A CA 1
ATOM 1452 C C . LEU A 1 184 ? -14.616 9.542 12.051 1.00 74.31 184 LEU A C 1
ATOM 1454 O O . LEU A 1 184 ? -14.787 9.429 10.835 1.00 74.31 184 LEU A O 1
ATOM 1458 N N . ALA A 1 185 ? -14.353 10.658 12.678 1.00 73.19 185 ALA A N 1
ATOM 1459 C CA . ALA A 1 185 ? -14.282 11.899 11.877 1.00 73.19 185 ALA A CA 1
ATOM 1460 C C . ALA A 1 185 ? -13.084 11.844 10.917 1.00 73.19 185 ALA A C 1
ATOM 1462 O O . ALA A 1 185 ? -13.206 12.260 9.762 1.00 73.19 185 ALA A O 1
ATOM 1463 N N . LEU A 1 186 ? -11.984 11.288 11.407 1.00 73.06 186 LEU A N 1
ATOM 1464 C CA . LEU A 1 186 ? -10.800 11.195 10.529 1.00 73.06 186 LEU A CA 1
ATOM 1465 C C . LEU A 1 186 ? -11.024 10.188 9.398 1.00 73.06 186 LEU A C 1
ATOM 1467 O O . LEU A 1 186 ? -10.582 10.426 8.272 1.00 73.06 186 LEU A O 1
ATOM 1471 N N . CYS A 1 187 ? -11.800 9.151 9.766 1.00 74.00 187 CYS A N 1
ATOM 1472 C CA . CYS A 1 187 ? -12.092 8.158 8.709 1.00 74.00 187 CYS A CA 1
ATOM 1473 C C . CYS A 1 187 ? -13.080 8.733 7.687 1.00 74.00 187 CYS A C 1
ATOM 1475 O O . CYS A 1 187 ? -13.030 8.362 6.513 1.00 74.00 187 CYS A O 1
ATOM 1477 N N . ALA A 1 188 ? -13.899 9.665 8.222 1.00 69.12 188 ALA A N 1
ATOM 1478 C CA . ALA A 1 188 ? -14.959 10.211 7.343 1.00 69.12 188 ALA A CA 1
ATOM 1479 C C . ALA A 1 188 ? -14.397 11.332 6.464 1.00 69.12 188 ALA A C 1
ATOM 1481 O O . ALA A 1 188 ? -15.062 11.766 5.521 1.00 69.12 188 ALA A O 1
ATOM 1482 N N . GLN A 1 189 ? -13.121 11.876 6.892 1.00 70.00 189 GLN A N 1
ATOM 1483 C CA . GLN A 1 189 ? -12.518 12.904 6.021 1.00 70.00 189 GLN A CA 1
ATOM 1484 C C . GLN A 1 189 ? -12.225 12.336 4.624 1.00 70.00 189 GLN A C 1
ATOM 1486 O O . GLN A 1 189 ? -11.946 11.146 4.464 1.00 70.00 189 GLN A O 1
ATOM 1491 N N . GLU A 1 190 ? -12.912 12.971 3.573 1.00 53.91 190 GLU A N 1
ATOM 1492 C CA . GLU A 1 190 ? -12.890 12.553 2.156 1.00 53.91 190 GLU A CA 1
ATOM 1493 C C . GLU A 1 190 ? -11.697 11.625 1.861 1.00 53.91 190 GLU A C 1
ATOM 1495 O O . GLU A 1 190 ? -10.607 11.793 2.412 1.00 53.91 190 GLU A O 1
ATOM 1500 N N . PRO A 1 191 ? -12.001 10.517 1.278 1.00 52.69 191 PRO A N 1
ATOM 1501 C CA . PRO A 1 191 ? -11.016 9.495 0.891 1.00 52.69 191 PRO A CA 1
ATOM 1502 C C . PRO A 1 191 ? -9.838 10.104 0.113 1.00 52.69 191 PRO A C 1
ATOM 1504 O O . PRO A 1 191 ? -9.936 11.215 -0.415 1.00 52.69 191 PRO A O 1
ATOM 1507 N N . VAL A 1 192 ? -8.623 9.994 0.591 1.00 53.19 192 VAL A N 1
ATOM 1508 C CA . VAL A 1 192 ? -7.457 10.214 -0.293 1.00 53.19 192 VAL A CA 1
ATOM 1509 C C . VAL A 1 192 ? -7.852 9.982 -1.763 1.00 53.19 192 VAL A C 1
ATOM 1511 O O . VAL A 1 192 ? -8.592 9.050 -2.086 1.00 53.19 192 VAL A O 1
ATOM 1514 N N . PRO A 1 193 ? -8.129 11.054 -2.560 1.00 44.56 193 PRO A N 1
ATOM 1515 C CA . PRO A 1 193 ? -8.701 11.289 -3.896 1.00 44.56 193 PRO A CA 1
ATOM 1516 C C . PRO A 1 193 ? -8.442 10.109 -4.844 1.00 44.56 193 PRO A C 1
ATOM 1518 O O . PRO A 1 193 ? -7.293 9.776 -5.147 1.00 44.56 193 PRO A O 1
ATOM 1521 N N . TRP A 1 194 ? -9.068 8.877 -4.638 1.00 45.59 194 TRP A N 1
ATOM 1522 C CA . TRP A 1 194 ? -9.337 8.027 -5.814 1.00 45.59 194 TRP A CA 1
ATOM 1523 C C . TRP A 1 194 ? -10.797 7.563 -5.775 1.00 45.59 194 TRP A C 1
ATOM 1525 O O . TRP A 1 194 ? -11.226 6.797 -6.642 1.00 45.59 194 TRP A O 1
ATOM 1535 N N . PHE A 1 195 ? -11.748 8.224 -4.925 1.00 39.78 195 PHE A N 1
ATOM 1536 C CA . PHE A 1 195 ? -13.197 7.909 -4.936 1.00 39.78 195 PHE A CA 1
ATOM 1537 C C . PHE A 1 195 ? -13.892 8.724 -6.026 1.00 39.78 195 PHE A C 1
ATOM 1539 O O . PHE A 1 195 ? -14.842 8.236 -6.642 1.00 39.78 195 PHE A O 1
ATOM 1546 N N . ARG A 1 196 ? -13.041 9.532 -6.912 1.00 38.22 196 ARG A N 1
ATOM 1547 C CA . ARG A 1 196 ? -13.819 10.306 -7.913 1.00 38.22 196 ARG A CA 1
ATOM 1548 C C . ARG A 1 196 ? -13.305 9.993 -9.319 1.00 38.22 196 ARG A C 1
ATOM 1550 O O . ARG A 1 196 ? -13.912 10.422 -10.303 1.00 38.22 196 ARG A O 1
ATOM 1557 N N . SER A 1 197 ? -12.542 8.934 -9.568 1.00 41.12 197 SER A N 1
ATOM 1558 C CA . SER A 1 197 ? -12.203 8.843 -11.014 1.00 41.12 197 SER A CA 1
ATOM 1559 C C . SER A 1 197 ? -12.901 7.630 -11.637 1.00 41.12 197 SER A C 1
ATOM 1561 O O . SER A 1 197 ? -12.704 7.347 -12.820 1.00 41.12 197 SER A O 1
ATOM 1563 N N . ILE A 1 198 ? -14.045 7.166 -11.095 1.00 43.00 198 ILE A N 1
ATOM 1564 C CA . ILE A 1 198 ? -14.801 6.118 -11.822 1.00 43.00 198 ILE A CA 1
ATOM 1565 C C . ILE A 1 198 ? -16.148 6.701 -12.261 1.00 43.00 198 ILE A C 1
ATOM 1567 O O . ILE A 1 198 ? -16.770 6.177 -13.187 1.00 43.00 198 ILE A O 1
ATOM 1571 N N . HIS A 1 199 ? -16.378 8.022 -12.039 1.00 34.47 199 HIS A N 1
ATOM 1572 C CA . HIS A 1 199 ? -17.624 8.495 -12.694 1.00 34.47 199 HIS A CA 1
ATOM 1573 C C . HIS A 1 199 ? -17.296 9.562 -13.736 1.00 34.47 199 HIS A C 1
ATOM 1575 O O . HIS A 1 199 ? -18.189 10.005 -14.462 1.00 34.47 199 HIS A O 1
ATOM 1581 N N . ASN A 1 200 ? -15.972 9.691 -14.164 1.00 35.25 200 ASN A N 1
ATOM 1582 C CA . ASN A 1 200 ? -15.782 10.671 -15.262 1.00 35.25 200 ASN A CA 1
ATOM 1583 C C . ASN A 1 200 ? -14.884 10.081 -16.348 1.00 35.25 200 ASN A C 1
ATOM 1585 O O . ASN A 1 200 ? -14.334 10.819 -17.167 1.00 35.25 200 ASN A O 1
ATOM 1589 N N . SER A 1 201 ? -14.774 8.678 -16.405 1.00 34.03 201 SER A N 1
ATOM 1590 C CA . SER A 1 201 ? -14.071 8.102 -17.572 1.00 34.03 201 SER A CA 1
ATOM 1591 C C . SER A 1 201 ? -15.043 7.933 -18.753 1.00 34.03 201 SER A C 1
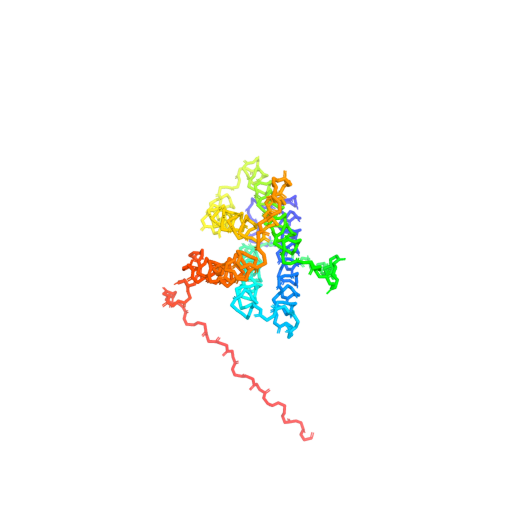ATOM 1593 O O . SER A 1 201 ? -16.214 7.595 -18.573 1.00 34.03 201 SER A O 1
ATOM 1595 N N . PRO A 1 202 ? -14.835 8.629 -19.931 1.00 32.84 202 PRO A N 1
ATOM 1596 C CA . PRO A 1 202 ? -15.680 8.505 -21.132 1.00 32.84 202 PRO A CA 1
ATOM 1597 C C . PRO A 1 202 ? -15.746 7.058 -21.636 1.00 32.84 202 PRO A C 1
ATOM 1599 O O . PRO A 1 202 ? -16.464 6.779 -22.600 1.00 32.84 202 PRO A O 1
ATOM 1602 N N . PHE A 1 203 ? -15.303 6.033 -20.797 1.00 32.56 203 PHE A N 1
ATOM 1603 C CA . PHE A 1 203 ? -15.447 4.690 -21.391 1.00 32.56 203 PHE A CA 1
ATOM 1604 C C . PHE A 1 203 ? -16.395 3.853 -20.524 1.00 32.56 203 PHE A C 1
ATOM 1606 O O . PHE A 1 203 ? -16.263 3.799 -19.300 1.00 32.56 203 PHE A O 1
ATOM 1613 N N . PRO A 1 204 ? -17.664 3.532 -20.951 1.00 36.50 204 PRO A N 1
ATOM 1614 C CA . PRO A 1 204 ? -18.617 2.771 -20.126 1.00 36.50 204 PRO A CA 1
ATOM 1615 C C . PRO A 1 204 ? -18.103 1.355 -19.824 1.00 36.50 204 PRO A C 1
ATOM 1617 O O . PRO A 1 204 ? -17.451 0.723 -20.660 1.00 36.50 204 PRO A O 1
ATOM 1620 N N . PHE A 1 205 ? -17.538 1.079 -18.631 1.00 39.53 205 PHE A N 1
ATOM 1621 C CA . PHE A 1 205 ? -17.367 -0.228 -17.959 1.00 39.53 205 PHE A CA 1
ATOM 1622 C C . PHE A 1 205 ? -18.624 -1.090 -18.106 1.00 39.53 205 PHE A C 1
ATOM 1624 O O . PHE A 1 205 ? -19.725 -0.690 -17.721 1.00 39.53 205 PHE A O 1
ATOM 1631 N N . ALA A 1 206 ? -18.916 -1.718 -19.303 1.00 31.88 206 ALA A N 1
ATOM 1632 C CA . ALA A 1 206 ? -19.997 -2.732 -19.375 1.00 31.88 206 ALA A CA 1
ATOM 1633 C C . ALA A 1 206 ? -19.425 -4.118 -19.050 1.00 31.88 206 ALA A C 1
ATOM 1635 O O . ALA A 1 206 ? -18.336 -4.485 -19.498 1.00 31.88 206 ALA A O 1
ATOM 1636 N N . TRP A 1 207 ? -19.540 -4.644 -17.839 1.00 29.75 207 TRP A N 1
ATOM 1637 C CA . TRP A 1 207 ? -19.438 -6.079 -17.490 1.00 29.75 207 TRP A CA 1
ATOM 1638 C C . TRP A 1 207 ? -20.348 -6.929 -18.392 1.00 29.75 207 TRP A C 1
ATOM 1640 O O . TRP A 1 207 ? -21.446 -6.512 -18.767 1.00 29.75 207 TRP A O 1
ATOM 1650 N N . PRO A 1 208 ? -19.794 -8.034 -19.047 1.00 29.70 208 PRO A N 1
ATOM 1651 C CA . PRO A 1 208 ? -20.730 -8.877 -19.799 1.00 29.70 208 PRO A CA 1
ATOM 1652 C C . PRO A 1 208 ? -21.768 -9.543 -18.875 1.00 29.70 208 PRO A C 1
ATOM 1654 O O . PRO A 1 208 ? -21.526 -9.720 -17.678 1.00 29.70 208 PRO A O 1
ATOM 1657 N N . PRO A 1 209 ? -23.120 -9.635 -19.314 1.00 32.22 209 PRO A N 1
ATOM 1658 C CA . PRO A 1 209 ? -24.104 -10.349 -18.484 1.00 32.22 209 PRO A CA 1
ATOM 1659 C C . PRO A 1 209 ? -23.750 -11.837 -18.333 1.00 32.22 209 PRO A C 1
ATOM 1661 O O . PRO A 1 209 ? -23.083 -12.420 -19.191 1.00 32.22 209 PRO A O 1
ATOM 1664 N N . GLU A 1 210 ? -23.532 -12.323 -17.076 1.00 34.78 210 GLU A N 1
ATOM 1665 C CA . GLU A 1 210 ? -23.570 -13.667 -16.457 1.00 34.78 210 GLU A CA 1
ATOM 1666 C C . GLU A 1 210 ? -24.478 -14.625 -17.235 1.00 34.78 210 GLU A C 1
ATOM 1668 O O . GLU A 1 210 ? -25.621 -14.300 -17.564 1.00 34.78 210 GLU A O 1
ATOM 1673 N N . HIS A 1 211 ? -23.963 -15.346 -18.272 1.00 37.50 211 HIS A N 1
ATOM 1674 C CA . HIS A 1 211 ? -24.611 -16.534 -18.877 1.00 37.50 211 HIS A CA 1
ATOM 1675 C C . HIS A 1 211 ? -24.920 -17.591 -17.811 1.00 37.50 211 HIS A C 1
ATOM 1677 O O . HIS A 1 211 ? -24.072 -17.933 -16.984 1.00 37.50 211 HIS A O 1
ATOM 1683 N N . SER A 1 212 ? -26.084 -17.512 -17.104 1.00 35.81 212 SER A N 1
ATOM 1684 C CA . SER A 1 212 ? -26.856 -18.614 -16.483 1.00 35.81 212 SER A CA 1
ATOM 1685 C C . SER A 1 212 ? -26.720 -19.917 -17.282 1.00 35.81 212 SER A C 1
ATOM 1687 O O . SER A 1 212 ? -26.806 -19.928 -18.512 1.00 35.81 212 SER A O 1
ATOM 1689 N N . ALA A 1 213 ? -25.727 -20.770 -17.001 1.00 40.78 213 ALA A N 1
ATOM 1690 C CA . ALA A 1 213 ? -25.725 -22.247 -16.923 1.00 40.78 213 ALA A CA 1
ATOM 1691 C C . ALA A 1 213 ? -27.147 -22.818 -17.013 1.00 40.78 213 ALA A C 1
ATOM 1693 O O . ALA A 1 213 ? -28.018 -22.505 -16.198 1.00 40.78 213 ALA A O 1
ATOM 1694 N N . GLN A 1 214 ? -27.666 -23.054 -18.220 1.00 41.88 214 GLN A N 1
ATOM 1695 C CA . GLN A 1 214 ? -28.666 -24.142 -18.372 1.00 41.88 214 GLN A CA 1
ATOM 1696 C C . GLN A 1 214 ? -28.037 -25.320 -19.121 1.00 41.88 214 GLN A C 1
ATOM 1698 O O . GLN A 1 214 ? -27.467 -25.162 -20.202 1.00 41.88 214 GLN A O 1
ATOM 1703 N N . HIS A 1 215 ? -27.391 -26.249 -18.411 1.00 47.09 215 HIS A N 1
ATOM 1704 C CA . HIS A 1 215 ? -27.221 -27.606 -18.990 1.00 47.09 215 HIS A CA 1
ATOM 1705 C C . HIS A 1 215 ? -28.386 -28.511 -18.581 1.00 47.09 215 HIS A C 1
ATOM 1707 O O . HIS A 1 215 ? -28.801 -28.536 -17.421 1.00 47.09 215 HIS A O 1
ATOM 1713 N N . GLN A 1 216 ? -29.398 -28.685 -19.454 1.00 44.28 216 GLN A N 1
ATOM 1714 C CA . GLN A 1 216 ? -30.084 -29.941 -19.829 1.00 44.28 216 GLN A CA 1
ATOM 1715 C C . GLN A 1 216 ? -29.170 -31.160 -19.643 1.00 44.28 216 GLN A C 1
ATOM 1717 O O . GLN A 1 216 ? -27.984 -31.128 -19.978 1.00 44.28 216 GLN A O 1
#

InterPro domains:
  IPR001519 Ferritin [PTHR11431] (1-148)
  IPR008331 Ferritin/DPS domain [PF00210] (14-146)
  IPR009040 Ferritin-like diiron domain [PS50905] (6-154)
  IPR009078 Ferritin-like superfamily [SSF47240] (1-164)
  IPR012347 Ferritin-like [G3DSA:1.20.1260.10] (1-173)
  IPR014034 Ferritin, conserved site [PS00204] (121-141)

Solvent-accessible surface area (backbone atoms only — not comparable to full-atom values): 12570 Å² total; per-residue (Å²): 134,58,94,59,55,72,85,72,52,71,67,57,51,52,50,50,41,51,49,31,48,52,26,44,30,48,14,53,37,25,41,53,50,11,54,54,26,52,32,84,90,67,60,38,50,58,58,11,52,43,29,40,52,47,13,52,49,27,41,49,51,23,50,52,56,53,53,70,39,72,56,42,67,86,88,65,86,69,88,70,65,78,57,97,59,94,68,60,80,55,71,31,54,39,33,48,50,52,35,50,50,46,52,51,51,46,48,54,52,49,52,50,38,53,51,28,55,76,65,68,24,64,66,59,35,50,49,44,55,76,71,41,54,63,51,46,54,52,45,43,52,51,35,48,53,48,25,63,64,46,48,87,76,84,73,80,77,83,69,86,81,73,58,80,76,51,55,63,60,59,74,63,56,65,56,69,63,47,42,50,51,50,51,38,50,59,56,64,46,74,67,70,88,65,83,67,65,77,82,70,57,94,62,83,85,76,76,80,83,82,78,77,84,80,80,131

Secondary structure (DSSP, 8-state):
--TT--S--HHHHHHHHHHHHHHHHHHHHHHHHHHHHHSTTT--HHHHHHHHHHHHHHHHHHHHHHHHHTTT------PPPPPS-S---SHHHHHHHHHHHHHHHHHHHHHHHHHHHHTT-HHHHHHHIIIIIHHHHHHHHHHHHHHHHHSPP------S---HHHHHHHTTSTHHHHHHHHHHHHHHS--SS-TTTTSS-SS---PPP-------

Sequence (216 aa):
MSKVRQNYSTEVEAAVNRLVNLHLWASYTYLSLGYYFDQDDVALEGVGHFFRELAEEKRKGAERLLRMRGVGGVVLFQDVQKPSQDEWGKSQEAMEAALALEKNLNQALWDLHSLASARTDPHLCDFLENHFLDEEVKLIKKMGNLHRVAGPQPVQTSGPQPSLGEVKALHKTNTGAENKQALLALCAQEPVPWFRSIHNSPFPFAWPPEHSAQHQ

Mean predicted aligned error: 12.54 Å

pLDDT: mean 75.06, std 20.89, range [29.7, 97.81]

=== Feature glossary ===
The record interleaves many kinds of information about one protein. Here is each kind framed as the question it answers.

Q: What does the local fold look like, residue by residue?
A: A 3Di character summarizes, for each residue, the relative orientation of the Cα frame of its nearest spatial neighbor. Because it encodes fold topology rather than chemistry, 3Di alignments detect remote structural similarity that sequence alignment misses.

Q: Which residues are in helices, strands, or loops?
A: Secondary structure is the local, repeating backbone conformation. DSSP classifies it into eight states by reading the hydrogen-bond network: three helix types (H, G, I), two β types (E, B), two non-regular types (T, S), and unstructured coil (-).

Q: How big and how compact is the whole molecule?
A: Three whole-structure scalars: the radius of gyration (RMS distance of Cα from centroid, in Å), the count of Cα–Cα contacts (pairs closer than 8 Å and separated by more than four residues in sequence — i.e. tertiary, not local, contacts), and the bounding-box dimensions. Together they distinguish compact globular folds from extended fibres or disordered chains.

Q: How confident is the AlphaFold model at each residue?
A: For AlphaFold models, the B-factor field carries pLDDT — the model's own estimate of local accuracy on a 0–100 scale. Regions with pLDDT<50 should be treated as essentially unmodeled; they often correspond to intrinsically disordered segments.

Q: What family and function is it annotated with?
A: Functional annotations link the protein to curated databases. InterPro entries identify conserved domains and families by matching the sequence against member-database signatures (Pfam, PROSITE, CDD, …). Gene Ontology (GO) terms describe molecular function, biological process, and cellular component in a controlled vocabulary. CATH places the structure in a hierarchical fold classification (Class/Architecture/Topology/Homologous-superfamily). The organism is the source species.

Q: What known structures does this most resemble?
A: Nearest PDB neighbors are the top structural matches found by Foldseek when searching this structure against the entire Protein Data Bank. Each hit reports a TM-score (0 to 1; >0.5 almost always implies the same fold) and an E-value. These are *structural* homologs — they may share no detectable sequence similarity.

Q: Which residues are buried vs exposed?
A: Solvent-accessible surface area (SASA) is the area in Å² traced out by the centre of a 1.4 Å probe sphere (a water molecule) rolled over the protein's van der Waals surface (Shrake–Rupley / Lee–Richards construction). Buried residues have near-zero SASA; fully exposed residues can exceed 200 Å². The total SASA scales roughly with the number of surface residues.

Q: What are the backbone torsion angles?
A: φ (phi) and ψ (psi) are the two rotatable backbone dihedrals per residue: φ is the C(i-1)–N–Cα–C torsion, ψ is the N–Cα–C–N(i+1) torsion, both in degrees on (−180°, 180°]. α-helical residues cluster near (−60°, −45°); β-strand residues near (−120°, +130°). A Ramachandran plot is simply a scatter of (φ, ψ) for every residue.

Q: Are the domains correctly placed relative to each other?
A: Predicted aligned error is AlphaFold's pairwise confidence. Unlike pLDDT (per-residue), PAE is per-residue-pair and captures whether two parts of the structure are correctly placed relative to each other. Units are ångströms of expected positional error.

Q: What if only a Cα trace is available?
A: P-SEA three-state annotation labels each residue as helix, strand, or coil based purely on the geometry of the Cα trace. It serves as a fallback when the full backbone (and thus DSSP) is unavailable.

Q: What is the amino-acid chain?
A: This is the polypeptide sequence — one letter per residue, N-terminus first. Length ranges from a few dozen residues for small domains to over a thousand for large multi-domain proteins.

Q: What do the rendered images show?
A: The six renders are orthographic views along the three Cartesian axes in both directions. Representation (cartoon, sticks, or surface) and color scheme (sequence-rainbow or by-chain) vary across proteins so the training set covers all the common visualization conventions.

Q: What do the diagnostic plots show?
A: Plot images: a contact map (which residues are close in 3D, as an N×N binary image), a Ramachandran scatter (backbone torsion angles, revealing secondary-structure composition at a glance), and — for AlphaFold structures — a PAE heatmap (pairwise prediction confidence).

Q: How mobile is each atom in the crystal?
A: B-factor (Debye–Waller factor) reflects atomic displacement in the crystal lattice. It is an experimental observable (units Å²), not a prediction; low values mean the atom is pinned down, high values mean it moves or is heterogeneous across the crystal.

Q: Where is each backbone atom in 3D?
A: The mmCIF table is the protein's shape written out atom by atom. For each backbone N, Cα, C, and carbonyl O, it records an (x, y, z) coordinate triple in Å plus the residue type, chain letter, and residue number.